Protein AF-A0A6A3XHK1-F1 (afdb_monomer)

pLDDT: mean 76.23, std 14.25, range [33.28, 93.5]

Secondary structure (DSSP, 8-state):
--HHHH--EE-HHHHHHHHHHHHHTHHHHHHH-HHHHHHHHHHHHHHHHHHB----HHHHTT----PBPP-PPPPPPHHHHHHHTHHHHHHHHHHHHHHHHHHHHHHHS---------------HHHHHHHHHHSSS-HHHHHH---SS---EE------EEEETTEEEE-HHHHHHTTEEEETTTEEEEGGGHHHHHHHHHHSS--S--EEEEEETTEEEEEEEEP-TTS--HHHHH-B------

Sequence (246 aa):
MTSSVIQERIPPSFAIFLFEIIHKHRLVFIRICPAVLREIVNYSNKVFRLEEAVVTPTLASMSPLGFGTAFQIPKKDGTFLAASFFPKISMLGIVAWYALMRKVYRHYYPESARQISVISTERSATERATATLKGNLTNFEISTGAELQTRFGIISDYKNYVYFKGMKFASADGVYCSGYVIVNGKHLMRAKDLPAVVMIKLLKTRFANVHVYEVAGNAVKDTAQLVLPEMFTWDELWRLNVTVLL

Structure (mmCIF, N/CA/C/O backbone):
data_AF-A0A6A3XHK1-F1
#
_entry.id   AF-A0A6A3XHK1-F1
#
loop_
_atom_site.group_PDB
_atom_site.id
_atom_site.type_symbol
_atom_site.label_atom_id
_atom_site.label_alt_id
_atom_site.label_comp_id
_atom_site.label_asym_id
_atom_site.label_entity_id
_atom_site.label_seq_id
_atom_site.pdbx_PDB_ins_code
_atom_site.Cartn_x
_atom_site.Cartn_y
_atom_site.Cartn_z
_atom_site.occupancy
_atom_site.B_iso_or_equiv
_atom_site.auth_seq_id
_atom_site.auth_comp_id
_atom_site.auth_asym_id
_atom_site.auth_atom_id
_atom_site.pdbx_PDB_model_num
ATOM 1 N N . MET A 1 1 ? 7.897 22.411 4.023 1.00 37.94 1 MET A N 1
ATOM 2 C CA . MET A 1 1 ? 8.886 21.738 4.900 1.00 37.94 1 MET A CA 1
ATOM 3 C C . MET A 1 1 ? 8.371 20.436 5.530 1.00 37.94 1 MET A C 1
ATOM 5 O O . MET A 1 1 ? 9.172 19.546 5.753 1.00 37.94 1 MET A O 1
ATOM 9 N N . THR A 1 2 ? 7.062 20.263 5.758 1.00 37.16 2 THR A N 1
ATOM 10 C CA . THR A 1 2 ? 6.463 19.010 6.276 1.00 37.16 2 THR A CA 1
ATOM 11 C C . THR A 1 2 ? 6.406 17.865 5.253 1.00 37.16 2 THR A C 1
ATOM 13 O O . THR A 1 2 ? 6.523 16.704 5.630 1.00 37.16 2 THR A O 1
ATOM 16 N N . SER A 1 3 ? 6.296 18.176 3.955 1.00 51.53 3 SER A N 1
ATOM 17 C CA . SER A 1 3 ? 6.198 17.170 2.881 1.00 51.53 3 SER A CA 1
ATOM 18 C C . SER A 1 3 ? 7.420 16.242 2.808 1.00 51.53 3 SER A C 1
ATOM 20 O O . SER A 1 3 ? 7.257 15.029 2.762 1.00 51.53 3 SER A O 1
ATOM 22 N N . SER A 1 4 ? 8.647 16.764 2.928 1.00 57.31 4 SER A N 1
ATOM 23 C CA . SER A 1 4 ? 9.863 15.935 2.858 1.00 57.31 4 SER A CA 1
ATOM 24 C C . SER A 1 4 ? 10.037 14.991 4.053 1.00 57.31 4 SER A C 1
ATOM 26 O O . SER A 1 4 ? 10.844 14.065 3.997 1.00 57.31 4 SER A O 1
ATOM 28 N N . VAL A 1 5 ? 9.307 15.204 5.155 1.00 57.38 5 VAL A N 1
ATOM 29 C CA . VAL A 1 5 ? 9.362 14.347 6.351 1.00 57.38 5 VAL A CA 1
ATOM 30 C C . VAL A 1 5 ? 8.624 13.027 6.140 1.00 57.38 5 VAL A C 1
ATOM 32 O O . VAL A 1 5 ? 9.068 12.010 6.658 1.00 57.38 5 VAL A O 1
ATOM 35 N N . ILE A 1 6 ? 7.565 13.032 5.329 1.00 60.22 6 ILE A N 1
ATOM 36 C CA . ILE A 1 6 ? 6.663 11.886 5.110 1.00 60.22 6 ILE A CA 1
ATOM 37 C C . ILE A 1 6 ? 7.052 11.087 3.848 1.00 60.22 6 ILE A C 1
ATOM 39 O O . ILE A 1 6 ? 6.518 10.016 3.571 1.00 60.22 6 ILE A O 1
ATOM 43 N N . GLN A 1 7 ? 8.016 11.596 3.084 1.00 71.25 7 GLN A N 1
ATOM 44 C CA . GLN A 1 7 ? 8.513 11.002 1.851 1.00 71.25 7 GLN A CA 1
ATOM 45 C C . GLN A 1 7 ? 9.416 9.792 2.124 1.00 71.25 7 GLN A C 1
ATOM 47 O O . GLN A 1 7 ? 10.634 9.877 2.017 1.00 71.25 7 GLN A O 1
ATOM 52 N N . GLU A 1 8 ? 8.806 8.656 2.462 1.00 76.06 8 GLU A N 1
ATOM 53 C CA . GLU A 1 8 ? 9.504 7.389 2.685 1.00 76.06 8 GLU A CA 1
ATOM 54 C C . GLU A 1 8 ? 8.814 6.242 1.934 1.00 76.06 8 GLU A C 1
ATOM 56 O O . GLU A 1 8 ? 7.599 6.260 1.711 1.00 76.06 8 GLU A O 1
ATOM 61 N N . ARG A 1 9 ? 9.596 5.236 1.527 1.00 81.12 9 ARG A N 1
ATOM 62 C CA . ARG A 1 9 ? 9.081 3.990 0.945 1.00 81.12 9 ARG A CA 1
ATOM 63 C C . ARG A 1 9 ? 8.893 2.956 2.045 1.00 81.12 9 ARG A C 1
ATOM 65 O O . ARG A 1 9 ? 9.825 2.656 2.791 1.00 81.12 9 ARG A O 1
ATOM 72 N N . ILE A 1 10 ? 7.681 2.423 2.138 1.00 84.25 10 ILE A N 1
ATOM 73 C CA . ILE A 1 10 ? 7.287 1.420 3.122 1.00 84.25 10 ILE A CA 1
ATOM 74 C C . ILE A 1 10 ? 6.989 0.120 2.376 1.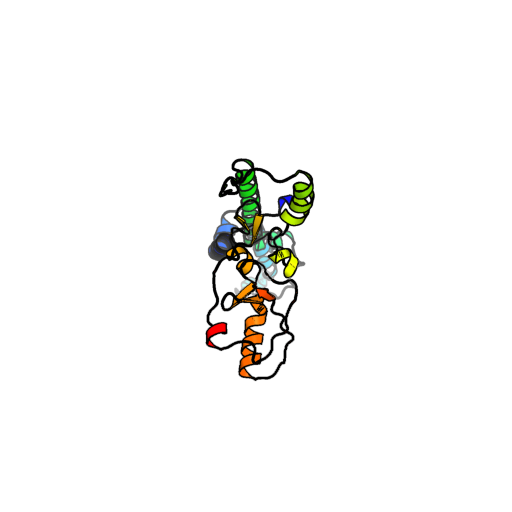00 84.25 10 ILE A C 1
ATOM 76 O O . ILE A 1 10 ? 6.125 0.116 1.498 1.00 84.25 10 ILE A O 1
ATOM 80 N N . PRO A 1 11 ? 7.652 -0.995 2.722 1.00 84.12 11 PRO A N 1
ATOM 81 C CA . PRO A 1 11 ? 7.439 -2.253 2.031 1.00 84.12 11 PRO A CA 1
ATOM 82 C C . PRO A 1 11 ? 5.973 -2.705 2.176 1.00 84.12 11 PRO A C 1
ATOM 84 O O . PRO A 1 11 ? 5.463 -2.758 3.301 1.00 84.12 11 PRO A O 1
ATOM 87 N N . PRO A 1 12 ? 5.289 -3.071 1.073 1.00 85.75 12 PRO A N 1
ATOM 88 C CA . PRO A 1 12 ? 3.897 -3.513 1.108 1.00 85.75 12 PRO A CA 1
ATOM 89 C C . PRO A 1 12 ? 3.662 -4.701 2.034 1.00 85.75 12 PRO A C 1
ATOM 91 O O . P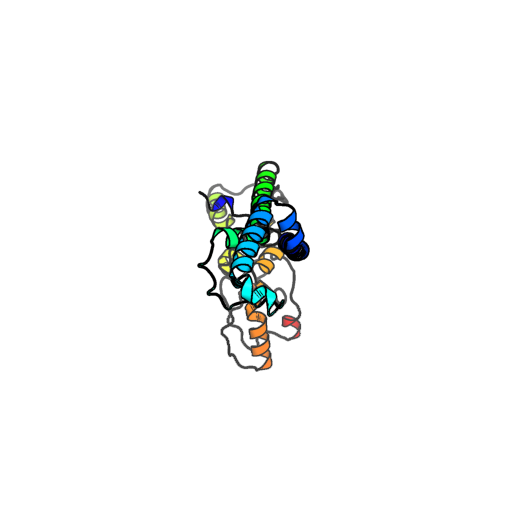RO A 1 12 ? 2.648 -4.748 2.723 1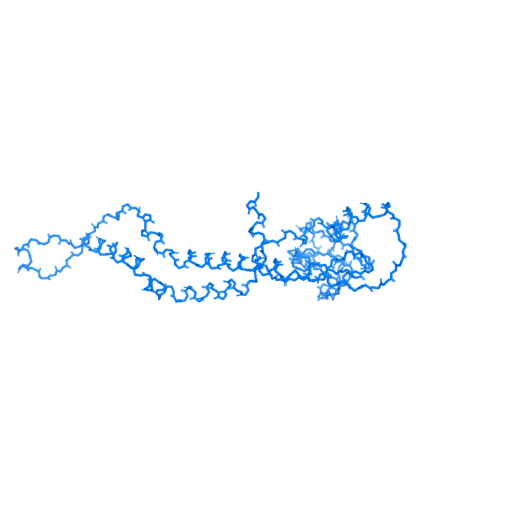.00 85.75 12 PRO A O 1
ATOM 94 N N . SER A 1 13 ? 4.626 -5.620 2.114 1.00 87.81 13 SER A N 1
ATOM 95 C CA . SER A 1 13 ? 4.575 -6.772 3.016 1.00 87.81 13 SER A CA 1
ATOM 96 C C . SER A 1 13 ? 4.412 -6.361 4.479 1.00 87.81 13 SER A C 1
ATOM 98 O O . SER A 1 13 ? 3.573 -6.924 5.174 1.00 87.81 13 SER A O 1
ATOM 100 N N . PHE A 1 14 ? 5.146 -5.342 4.935 1.00 88.69 14 PHE A N 1
ATOM 101 C CA . PHE A 1 14 ? 5.024 -4.823 6.298 1.00 88.69 14 PHE A CA 1
ATOM 102 C C . PHE A 1 14 ? 3.630 -4.246 6.554 1.00 88.69 14 PHE A C 1
ATOM 104 O O . PHE A 1 14 ? 3.012 -4.554 7.570 1.00 88.69 14 PHE A O 1
ATOM 111 N N . ALA A 1 15 ? 3.113 -3.444 5.619 1.00 88.19 15 ALA A N 1
ATOM 112 C CA . ALA A 1 15 ? 1.792 -2.836 5.755 1.00 88.19 15 ALA A CA 1
ATOM 113 C C . ALA A 1 15 ? 0.667 -3.888 5.782 1.00 88.19 15 ALA A C 1
ATOM 115 O O . ALA A 1 15 ? -0.232 -3.795 6.618 1.00 88.19 15 ALA A O 1
ATOM 116 N N . ILE A 1 16 ? 0.737 -4.897 4.907 1.00 90.75 16 ILE A N 1
ATOM 117 C CA . ILE A 1 16 ? -0.241 -5.994 4.830 1.00 90.75 16 ILE A CA 1
ATOM 118 C C . ILE A 1 16 ? -0.184 -6.855 6.095 1.00 90.75 16 ILE A C 1
ATOM 120 O O . ILE A 1 16 ? -1.217 -7.109 6.709 1.00 90.75 16 ILE A O 1
ATOM 124 N N . PHE A 1 17 ? 1.016 -7.245 6.526 1.00 92.06 17 PHE A N 1
ATOM 125 C CA . PHE A 1 17 ? 1.208 -8.041 7.737 1.00 92.06 17 PHE A CA 1
ATOM 126 C C . PHE A 1 17 ? 0.671 -7.325 8.982 1.00 92.06 17 PHE A C 1
ATOM 128 O O . PHE A 1 17 ? -0.061 -7.905 9.786 1.00 92.06 17 PHE A O 1
ATOM 135 N N . LEU A 1 18 ? 0.981 -6.033 9.118 1.00 91.62 18 LEU A N 1
ATOM 136 C CA . LEU A 1 18 ? 0.492 -5.211 10.219 1.00 91.62 18 LEU A CA 1
ATOM 137 C C . LEU A 1 18 ? -1.038 -5.080 10.192 1.00 91.62 18 LEU A C 1
ATOM 139 O O . LEU A 1 18 ? -1.682 -5.194 11.237 1.00 91.62 18 LEU A O 1
ATOM 143 N N . PHE A 1 19 ? -1.617 -4.865 9.006 1.00 91.12 19 PHE A N 1
ATOM 144 C CA . PHE A 1 19 ? -3.066 -4.825 8.823 1.00 91.12 19 PHE A CA 1
ATOM 145 C C . PHE A 1 19 ? -3.717 -6.130 9.280 1.00 91.12 19 PHE A C 1
ATOM 147 O O . PHE A 1 19 ? -4.672 -6.095 10.053 1.00 91.12 19 PHE A O 1
ATOM 154 N N . GLU A 1 20 ? -3.194 -7.273 8.838 1.00 93.44 20 GLU A N 1
ATOM 155 C CA . GLU A 1 20 ? -3.767 -8.582 9.134 1.00 93.44 20 GLU A CA 1
ATOM 156 C C . GLU A 1 20 ? -3.754 -8.877 10.638 1.00 93.44 20 GLU A C 1
ATOM 158 O O . GLU A 1 20 ? -4.787 -9.244 11.202 1.00 93.44 20 GLU A O 1
ATOM 163 N N . ILE A 1 21 ? -2.630 -8.623 11.319 1.00 92.31 21 ILE A N 1
ATOM 164 C CA . ILE A 1 21 ? -2.512 -8.820 12.772 1.00 92.31 21 ILE A CA 1
ATOM 165 C C . ILE A 1 21 ? -3.492 -7.928 13.530 1.00 92.31 21 ILE A C 1
ATOM 167 O O . ILE A 1 21 ? -4.256 -8.414 14.369 1.00 92.31 21 ILE A O 1
ATOM 171 N N . ILE A 1 22 ? -3.489 -6.624 13.247 1.00 91.25 22 ILE A N 1
ATOM 172 C CA . ILE A 1 22 ? -4.327 -5.667 13.975 1.00 91.25 22 ILE A CA 1
ATOM 173 C C . ILE A 1 22 ? -5.806 -5.934 13.698 1.00 91.25 22 ILE A C 1
ATOM 175 O O . ILE A 1 22 ? -6.626 -5.872 14.614 1.00 91.25 22 ILE A O 1
ATOM 179 N N . HIS A 1 23 ? -6.165 -6.271 12.460 1.00 90.69 23 HIS A N 1
ATOM 180 C CA . HIS A 1 23 ? -7.543 -6.572 12.093 1.00 90.69 23 HIS A CA 1
ATOM 181 C C . HIS A 1 23 ? -8.048 -7.859 12.761 1.00 90.69 23 HIS A C 1
ATOM 183 O O . HIS A 1 23 ? -9.140 -7.870 13.350 1.00 90.69 23 HIS A O 1
ATOM 189 N N . LYS A 1 24 ? -7.238 -8.925 12.720 1.00 93.50 24 LYS A N 1
ATOM 190 C CA . LYS A 1 24 ? -7.545 -10.223 13.335 1.00 93.50 24 LYS A CA 1
ATOM 191 C C . LYS A 1 24 ? -7.672 -10.110 14.854 1.00 93.50 24 LYS A C 1
ATOM 193 O O . LYS A 1 24 ? -8.622 -10.636 15.428 1.00 93.50 24 LYS A O 1
ATOM 198 N N . HIS A 1 25 ? -6.783 -9.354 15.497 1.00 91.12 25 HIS A N 1
ATOM 199 C CA . HIS A 1 25 ? -6.730 -9.206 16.955 1.00 91.12 25 HIS A CA 1
ATOM 200 C C . HIS A 1 25 ? -7.355 -7.902 17.482 1.00 91.12 25 HIS A C 1
ATOM 202 O O . HIS A 1 25 ? -7.119 -7.524 18.629 1.00 91.12 25 HIS A O 1
ATOM 208 N N . ARG A 1 26 ? -8.201 -7.221 16.696 1.00 90.12 26 ARG A N 1
ATOM 209 C CA . ARG A 1 26 ? -8.751 -5.888 17.029 1.00 90.12 26 ARG A CA 1
ATOM 210 C C . ARG A 1 26 ? -9.419 -5.794 18.407 1.00 90.12 26 ARG A C 1
ATOM 212 O O . ARG A 1 26 ? -9.276 -4.786 19.088 1.00 90.12 26 ARG A O 1
ATOM 219 N N . LEU A 1 27 ? -10.121 -6.845 18.839 1.00 87.94 27 LEU A N 1
ATOM 220 C CA . LEU A 1 27 ? -10.784 -6.878 20.149 1.00 87.94 27 LEU A CA 1
ATOM 221 C C . LEU A 1 27 ? -9.776 -6.962 21.298 1.00 87.94 27 LEU A C 1
ATOM 223 O O . LEU A 1 27 ? -9.976 -6.341 22.338 1.00 87.94 27 LEU A O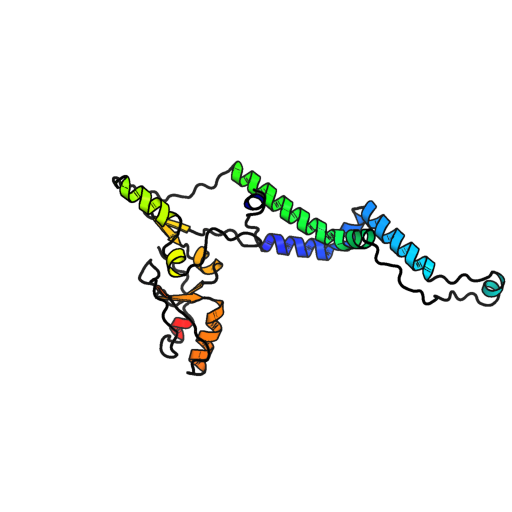 1
ATOM 227 N N . VAL A 1 28 ? -8.681 -7.698 21.102 1.00 89.25 28 VAL A N 1
ATOM 228 C CA . VAL A 1 28 ? -7.587 -7.781 22.075 1.00 89.25 28 VAL A CA 1
ATOM 229 C C . VAL A 1 28 ? -6.915 -6.416 22.201 1.00 89.25 28 VAL A C 1
ATOM 231 O O . VAL A 1 28 ? -6.728 -5.938 23.313 1.00 89.25 28 VAL A O 1
ATOM 234 N N . PHE A 1 29 ? -6.663 -5.733 21.079 1.00 85.81 29 PHE A N 1
ATOM 235 C CA . PHE A 1 29 ? -6.130 -4.365 21.075 1.00 85.81 29 PHE A CA 1
ATOM 236 C C . PHE A 1 29 ? -7.010 -3.372 21.842 1.00 85.81 29 PHE A C 1
ATOM 238 O O . PHE A 1 29 ? -6.489 -2.557 22.600 1.00 85.81 29 PHE A O 1
ATOM 245 N N . ILE A 1 30 ? -8.334 -3.458 21.687 1.00 87.69 30 ILE A N 1
ATOM 246 C CA . ILE A 1 30 ? -9.274 -2.626 22.451 1.00 87.69 30 ILE A CA 1
ATOM 247 C C . ILE A 1 30 ? -9.191 -2.944 23.950 1.00 87.69 30 ILE A C 1
ATOM 249 O O . ILE A 1 30 ? -9.171 -2.027 24.764 1.00 87.69 30 ILE A O 1
ATOM 253 N N . ARG A 1 31 ? -9.096 -4.227 24.326 1.00 87.44 31 ARG A N 1
ATOM 254 C CA . ARG A 1 31 ? -8.995 -4.649 25.735 1.00 87.44 31 ARG A CA 1
ATOM 255 C C . ARG A 1 31 ? -7.691 -4.223 26.410 1.00 87.44 31 ARG A C 1
ATOM 257 O O . ARG A 1 31 ? -7.707 -3.967 27.608 1.00 87.44 31 ARG A O 1
ATOM 264 N N . ILE A 1 32 ? -6.588 -4.134 25.664 1.00 88.69 32 ILE A N 1
ATOM 265 C CA . ILE A 1 32 ? -5.287 -3.693 26.193 1.00 88.69 32 ILE A CA 1
ATOM 266 C C . ILE A 1 32 ? -5.338 -2.230 26.655 1.00 88.69 32 ILE A C 1
ATOM 268 O O . ILE A 1 32 ? -4.640 -1.865 27.597 1.00 88.69 32 ILE A O 1
ATOM 272 N N . CYS A 1 33 ? -6.163 -1.386 26.025 1.00 88.69 33 CYS A N 1
ATOM 273 C CA . CYS A 1 33 ? -6.304 0.012 26.414 1.00 88.69 33 CYS A CA 1
ATOM 274 C C . CYS A 1 33 ? -7.543 0.208 27.311 1.00 88.69 33 CYS A C 1
ATOM 276 O O . CYS A 1 33 ? -8.658 0.336 26.797 1.00 88.69 33 CYS A O 1
ATOM 278 N N . PRO A 1 34 ? -7.385 0.293 28.648 1.00 89.19 34 PRO A N 1
ATOM 279 C CA . PRO A 1 34 ? -8.522 0.383 29.564 1.00 89.19 34 PRO A CA 1
ATOM 280 C C . PRO A 1 34 ? -9.353 1.656 29.362 1.00 89.19 34 PRO A C 1
ATOM 282 O O . PRO A 1 34 ? -10.556 1.636 29.602 1.00 89.19 34 PRO A O 1
ATOM 285 N N . ALA A 1 35 ? -8.740 2.747 28.891 1.00 88.94 35 ALA A N 1
ATOM 286 C CA . ALA A 1 35 ? -9.451 3.983 28.569 1.00 88.94 35 ALA A CA 1
ATOM 287 C C . ALA A 1 35 ? -10.415 3.793 27.385 1.00 88.94 35 ALA A C 1
ATOM 289 O O . ALA A 1 35 ? -11.596 4.105 27.497 1.00 88.94 35 ALA A O 1
ATOM 290 N N . VAL A 1 36 ? -9.940 3.203 26.282 1.00 90.38 36 VAL A N 1
ATOM 291 C CA . VAL A 1 36 ? -10.758 2.926 25.086 1.00 90.38 36 VAL A CA 1
ATOM 292 C C . VAL A 1 36 ? -11.863 1.920 25.405 1.00 90.38 36 VAL A C 1
ATOM 294 O O . VAL A 1 36 ? -13.013 2.118 25.015 1.00 90.38 36 VAL A O 1
ATOM 297 N N . LEU A 1 37 ? -11.535 0.863 26.155 1.00 91.25 37 LEU A N 1
ATOM 298 C CA . LEU A 1 37 ? -12.517 -0.125 26.592 1.00 91.25 37 LEU A CA 1
ATOM 299 C C . LEU A 1 37 ? -13.620 0.520 27.441 1.00 91.25 37 LEU A C 1
ATOM 301 O O . LEU A 1 37 ? -14.795 0.244 27.217 1.00 91.25 37 LEU A O 1
ATOM 305 N N . ARG A 1 38 ? -13.251 1.392 28.387 1.00 91.56 38 ARG A N 1
ATOM 306 C CA . ARG A 1 38 ? -14.204 2.091 29.256 1.00 91.56 38 ARG A CA 1
ATOM 307 C C . ARG A 1 38 ? -15.159 2.966 28.454 1.00 91.56 38 ARG A C 1
ATOM 309 O O . ARG A 1 38 ? -16.352 2.912 28.716 1.00 91.56 38 ARG A O 1
ATOM 316 N N . GLU A 1 39 ? -14.670 3.707 27.464 1.00 91.25 39 GLU A N 1
ATOM 317 C CA . GLU A 1 39 ? -15.533 4.524 26.599 1.00 91.25 39 GLU A CA 1
ATOM 318 C C . GLU A 1 39 ? -16.531 3.671 25.805 1.00 91.25 39 GLU A C 1
ATOM 320 O O . GLU A 1 39 ? -17.726 3.968 25.772 1.00 91.25 39 GLU A O 1
ATOM 325 N N . ILE A 1 40 ? -16.071 2.558 25.225 1.00 89.81 40 ILE A N 1
ATOM 326 C CA . ILE A 1 40 ? -16.939 1.637 24.474 1.00 89.81 40 ILE A CA 1
ATOM 327 C C . ILE A 1 40 ? -17.995 1.008 25.391 1.00 89.81 40 ILE A C 1
ATOM 329 O O . ILE A 1 40 ? -19.170 0.944 25.024 1.00 89.81 40 ILE A O 1
ATOM 333 N N . VAL A 1 41 ? -17.599 0.563 26.586 1.00 91.38 41 VAL A N 1
ATOM 334 C CA . VAL A 1 41 ? -18.506 -0.051 27.567 1.00 91.38 41 VAL A CA 1
ATOM 335 C C . VAL A 1 41 ? -19.491 0.973 28.123 1.00 91.38 41 VAL A C 1
ATOM 337 O O . VAL A 1 41 ? -20.677 0.677 28.209 1.00 91.38 41 VAL A O 1
ATOM 340 N N . ASN A 1 42 ? -19.047 2.188 28.448 1.00 91.81 42 ASN A N 1
ATOM 341 C CA . ASN A 1 42 ? -19.916 3.256 28.941 1.00 91.81 42 ASN A CA 1
ATOM 342 C C . ASN A 1 42 ? -20.972 3.639 27.904 1.00 91.81 42 ASN A C 1
ATOM 344 O O . ASN A 1 42 ? -22.149 3.749 28.247 1.00 91.81 42 ASN A O 1
ATOM 348 N N . TYR A 1 43 ? -20.568 3.796 26.640 1.00 89.19 43 TYR A N 1
ATOM 349 C CA . TYR A 1 43 ? -21.504 4.055 25.551 1.00 89.19 43 TYR A CA 1
ATOM 350 C C . TYR A 1 43 ? -22.494 2.896 25.387 1.00 89.19 43 TYR A C 1
ATOM 352 O O . TYR A 1 43 ? -23.701 3.124 25.345 1.00 89.19 43 TYR A O 1
ATOM 360 N N . SER A 1 44 ? -22.002 1.653 25.383 1.00 88.31 44 SER A N 1
ATOM 361 C CA . SER A 1 44 ? -22.847 0.457 25.256 1.00 88.31 44 SER A CA 1
ATOM 362 C C . SER A 1 44 ? -23.848 0.339 26.407 1.00 88.31 44 SER A C 1
ATOM 364 O O . SER A 1 44 ? -25.028 0.133 26.162 1.00 88.31 44 SER A O 1
ATOM 366 N N . ASN A 1 45 ? -23.416 0.562 27.652 1.00 89.50 45 ASN A N 1
ATOM 367 C CA . ASN A 1 45 ? -24.285 0.564 28.830 1.00 89.50 45 ASN A CA 1
ATOM 368 C C . ASN A 1 45 ? -25.323 1.687 28.774 1.00 89.50 45 ASN A C 1
ATOM 370 O O . ASN A 1 45 ? -26.462 1.495 29.189 1.00 89.50 45 ASN A O 1
ATOM 374 N N . LYS A 1 46 ? -24.945 2.866 28.268 1.00 87.75 46 LYS A N 1
ATOM 375 C CA . LYS A 1 46 ? -25.873 3.986 28.096 1.00 87.75 46 LYS A CA 1
ATOM 376 C C . LYS A 1 46 ? -26.945 3.661 27.060 1.00 87.75 46 LYS A C 1
ATOM 378 O O . LYS A 1 46 ? -28.102 3.967 27.304 1.00 87.75 46 LYS A O 1
ATOM 383 N N . VAL A 1 47 ? -26.571 3.041 25.940 1.00 85.81 47 VAL A N 1
ATOM 384 C CA . VAL A 1 47 ? -27.521 2.599 24.907 1.00 85.81 47 VAL A CA 1
ATOM 385 C C . VAL A 1 47 ? -28.409 1.471 25.432 1.00 85.81 47 VAL A C 1
ATOM 387 O O . VAL A 1 47 ? -29.619 1.546 25.281 1.00 85.81 47 VAL A O 1
ATOM 390 N N . PHE A 1 48 ? -27.835 0.485 26.122 1.00 84.19 48 PHE A N 1
ATOM 391 C CA . PHE A 1 48 ? -28.583 -0.626 26.715 1.00 84.19 48 PHE A CA 1
ATOM 392 C C . PHE A 1 48 ? -29.632 -0.145 27.731 1.00 84.19 48 PHE A C 1
ATOM 394 O O . PHE A 1 48 ? -30.775 -0.579 27.704 1.00 84.19 48 PHE A O 1
ATOM 401 N N . ARG A 1 49 ? -29.290 0.837 28.574 1.00 82.50 49 ARG A N 1
ATOM 402 C CA . ARG A 1 49 ? -30.242 1.447 29.522 1.00 82.50 49 ARG A CA 1
ATOM 403 C C . ARG A 1 49 ? -31.369 2.246 28.862 1.00 82.50 49 ARG A C 1
ATOM 405 O O . ARG A 1 49 ? -32.347 2.537 29.535 1.00 82.50 49 ARG A O 1
ATOM 412 N N . LEU A 1 50 ? -31.225 2.655 27.600 1.00 81.69 50 LEU A N 1
ATOM 413 C CA . LEU A 1 50 ? -32.310 3.312 26.858 1.00 81.69 50 LEU A CA 1
ATOM 414 C C . LEU A 1 50 ? -33.320 2.300 26.307 1.00 81.69 50 LEU A C 1
ATOM 416 O O . LEU A 1 50 ? -34.454 2.677 26.034 1.00 81.69 50 LEU A O 1
ATOM 420 N N . GLU A 1 51 ? -32.908 1.043 26.130 1.00 76.50 51 GLU A N 1
ATOM 421 C CA . GLU A 1 51 ? -33.780 -0.052 25.700 1.00 76.50 51 GLU A CA 1
ATOM 422 C C . GLU A 1 51 ? -34.698 -0.523 26.835 1.00 76.50 51 GLU A C 1
ATOM 424 O O . GLU A 1 51 ? -35.853 -0.884 26.595 1.00 76.50 51 GLU A O 1
ATOM 429 N N . GLU A 1 52 ? -34.188 -0.487 28.068 1.00 73.62 52 GLU A N 1
ATOM 430 C CA . GLU A 1 52 ? -34.898 -0.914 29.269 1.00 73.62 52 GLU A CA 1
ATOM 431 C C . GLU A 1 52 ? -36.104 -0.000 29.538 1.00 73.62 52 GLU A C 1
ATOM 433 O O . GLU A 1 52 ? -35.976 1.166 29.917 1.00 73.62 52 GLU A O 1
ATOM 438 N N . ALA A 1 53 ? -37.306 -0.534 29.310 1.00 65.75 53 ALA A N 1
ATOM 439 C CA . ALA A 1 53 ? -38.545 0.160 29.624 1.00 65.75 53 ALA A CA 1
ATOM 440 C C . ALA A 1 53 ? -38.624 0.427 31.134 1.00 65.75 53 ALA A C 1
ATOM 442 O O . ALA A 1 53 ? -38.364 -0.466 31.941 1.00 65.75 53 ALA A O 1
ATOM 443 N N . VAL A 1 54 ? -39.045 1.628 31.540 1.00 65.81 54 VAL A N 1
ATOM 444 C CA . VAL A 1 54 ? -39.348 1.909 32.952 1.00 65.81 54 VAL A CA 1
ATOM 445 C C . VAL A 1 54 ? -40.601 1.120 33.339 1.00 65.81 54 VAL A C 1
ATOM 447 O O . VAL A 1 54 ? -41.726 1.568 33.119 1.00 65.81 54 VAL A O 1
ATOM 450 N N . VAL A 1 55 ? -40.412 -0.082 33.883 1.00 66.06 55 VAL A N 1
ATOM 451 C CA . VAL A 1 55 ? -41.506 -0.923 34.379 1.00 66.06 55 VAL A CA 1
ATOM 452 C C . VAL A 1 55 ? -41.911 -0.418 35.761 1.00 66.06 55 VAL A C 1
ATOM 454 O O . VAL A 1 55 ? -41.104 -0.381 36.689 1.00 66.06 55 VAL A O 1
ATOM 457 N N . THR A 1 56 ? -43.169 -0.010 35.919 1.00 71.25 56 THR A N 1
ATOM 458 C CA . THR A 1 56 ? -43.711 0.339 37.235 1.00 71.25 56 THR A CA 1
ATOM 459 C C . THR A 1 56 ? -43.778 -0.904 38.135 1.00 71.25 56 THR A C 1
ATOM 461 O O . THR A 1 56 ? -44.025 -2.006 37.638 1.00 71.25 56 THR A O 1
ATOM 464 N N . PRO A 1 57 ? -43.615 -0.769 39.467 1.00 76.50 57 PRO A N 1
ATOM 465 C CA . PRO A 1 57 ? -43.573 -1.918 40.383 1.00 76.50 57 PRO A CA 1
ATOM 466 C C . PRO A 1 57 ? -44.816 -2.817 40.303 1.00 76.50 57 PRO A C 1
ATOM 468 O O . PRO A 1 57 ? -44.740 -4.020 40.527 1.00 76.50 57 PRO A O 1
ATOM 471 N N . THR A 1 58 ? -45.962 -2.228 39.956 1.00 74.88 58 THR A N 1
ATOM 472 C CA . THR A 1 58 ? -47.245 -2.913 39.770 1.00 74.88 58 THR A CA 1
ATOM 473 C C . THR A 1 58 ? -47.317 -3.730 38.482 1.00 74.88 58 THR A C 1
ATOM 475 O O . THR A 1 58 ? -48.003 -4.743 38.451 1.00 74.88 58 THR A O 1
ATOM 478 N N . LEU A 1 59 ? -46.623 -3.318 37.419 1.00 71.56 59 LEU A N 1
ATOM 479 C CA . LEU A 1 59 ? -46.584 -4.056 36.156 1.00 71.56 59 LEU A CA 1
ATOM 480 C C . LEU A 1 59 ? -45.567 -5.206 36.221 1.00 71.56 59 LEU A C 1
ATOM 482 O O . LEU A 1 59 ? -45.824 -6.285 35.690 1.00 71.56 59 LEU A O 1
ATOM 486 N N . ALA A 1 60 ? -44.466 -5.009 36.955 1.00 74.50 60 ALA A N 1
ATOM 487 C CA . ALA A 1 60 ? -43.458 -6.039 37.213 1.00 74.50 60 ALA A CA 1
ATOM 488 C C . ALA A 1 60 ? -44.012 -7.241 38.002 1.00 74.50 60 ALA A C 1
ATOM 490 O O . ALA A 1 60 ? -43.559 -8.366 37.802 1.00 74.50 60 ALA A O 1
ATOM 491 N N . SER A 1 61 ? -45.010 -7.028 38.872 1.00 78.19 61 SER A N 1
ATOM 492 C CA . SER A 1 61 ? -45.680 -8.114 39.601 1.00 78.19 61 SER A CA 1
ATOM 493 C C . SER A 1 61 ? -46.714 -8.874 38.760 1.00 78.19 61 SER A C 1
ATOM 495 O O . SER A 1 61 ? -47.047 -10.007 39.098 1.00 78.19 61 SER A O 1
ATOM 497 N N . MET A 1 62 ? -47.207 -8.279 37.667 1.00 78.81 62 MET A N 1
ATOM 498 C CA . MET A 1 62 ? -48.185 -8.898 36.762 1.00 78.81 62 MET A CA 1
ATOM 499 C C . MET A 1 62 ? -47.533 -9.649 35.596 1.00 78.81 62 MET A C 1
ATOM 501 O O . MET A 1 62 ? -48.085 -10.642 35.127 1.00 78.81 62 MET A O 1
ATOM 505 N N . SER A 1 63 ? -46.369 -9.197 35.122 1.00 72.69 63 SER A N 1
ATOM 506 C CA . SER A 1 63 ? -45.620 -9.857 34.052 1.00 72.69 63 SER A CA 1
ATOM 507 C C . SER A 1 63 ? -44.112 -9.737 34.299 1.00 72.69 63 SER A C 1
ATOM 509 O O . SER A 1 63 ? -43.572 -8.638 34.177 1.00 72.69 63 SER A O 1
ATOM 511 N N . PRO A 1 64 ? -43.401 -10.849 34.566 1.00 68.81 64 PRO A N 1
ATOM 512 C CA . PRO A 1 64 ? -41.953 -10.846 34.789 1.00 68.81 64 PRO A CA 1
ATOM 513 C C . PRO A 1 64 ? -41.128 -10.714 33.493 1.00 68.81 64 PRO A C 1
ATOM 515 O O . PRO A 1 64 ? -39.903 -10.811 33.528 1.00 68.81 64 PRO A O 1
ATOM 518 N N . LEU A 1 65 ? -41.774 -10.539 32.336 1.00 70.12 65 LEU A N 1
ATOM 519 C CA . LEU A 1 65 ? -41.095 -10.386 31.051 1.00 70.12 65 LEU A CA 1
ATOM 520 C C . LEU A 1 65 ? -40.545 -8.961 30.896 1.00 70.12 65 LEU A C 1
ATOM 522 O O . LEU A 1 65 ? -41.296 -7.988 30.939 1.00 70.12 65 LEU A O 1
ATOM 526 N N . GLY A 1 66 ? -39.230 -8.850 30.692 1.00 66.88 66 GLY A N 1
ATOM 527 C CA . GLY A 1 66 ? -38.571 -7.597 30.329 1.00 66.88 66 GLY A CA 1
ATOM 528 C C . GLY A 1 66 ? -38.811 -7.281 28.856 1.00 66.88 66 GLY A C 1
ATOM 529 O O . GLY A 1 66 ? -38.376 -8.031 27.983 1.00 66.88 66 GLY A O 1
ATOM 530 N N . PHE A 1 67 ? -39.515 -6.187 28.575 1.00 69.06 67 PHE A N 1
ATOM 531 C CA . PHE A 1 67 ? -39.774 -5.736 27.210 1.00 69.06 67 PHE A CA 1
ATOM 532 C C . PHE A 1 67 ? -38.797 -4.618 26.835 1.00 69.06 67 PHE A C 1
ATOM 534 O O . PHE A 1 67 ? -38.742 -3.588 27.507 1.00 69.06 67 PHE A O 1
ATOM 541 N N . GLY A 1 68 ? -38.038 -4.820 25.756 1.00 72.50 68 GLY A N 1
ATOM 542 C CA . GLY A 1 68 ? -37.242 -3.761 25.139 1.00 72.50 68 GLY A CA 1
ATOM 543 C C . GLY A 1 68 ? -38.151 -2.790 24.390 1.00 72.50 68 GLY A C 1
ATOM 544 O O . GLY A 1 68 ? -39.063 -3.210 23.673 1.00 72.50 68 GLY A O 1
ATOM 545 N N . THR A 1 69 ? -37.931 -1.489 24.561 1.00 75.81 69 THR A N 1
ATOM 546 C CA . THR A 1 69 ? -38.680 -0.460 23.822 1.00 75.81 69 THR A CA 1
ATOM 547 C C . THR A 1 69 ? -37.882 0.052 22.632 1.00 75.81 69 THR A C 1
ATOM 549 O O . THR A 1 69 ? -36.655 0.116 22.658 1.00 75.81 69 THR A O 1
ATOM 552 N N . ALA A 1 70 ? -38.581 0.428 21.560 1.00 80.81 70 ALA A N 1
ATOM 553 C CA . ALA A 1 70 ? -37.947 1.115 20.446 1.00 80.81 70 ALA A CA 1
ATOM 554 C C . ALA A 1 70 ? -37.541 2.527 20.894 1.00 80.81 70 ALA A C 1
ATOM 556 O O . ALA A 1 70 ? -38.388 3.325 21.293 1.00 80.81 70 ALA A O 1
ATOM 557 N N . PHE A 1 71 ? -36.252 2.840 20.797 1.00 81.06 71 PHE A N 1
ATOM 558 C CA . PHE A 1 71 ? -35.707 4.154 21.123 1.00 81.06 71 PHE A CA 1
ATOM 559 C C . PHE A 1 71 ? -35.058 4.792 19.895 1.00 81.06 71 PHE A C 1
ATOM 561 O O . PHE A 1 71 ? -34.572 4.121 18.981 1.00 81.06 71 PHE A O 1
ATOM 568 N N . GLN A 1 72 ? -35.026 6.122 19.871 1.00 80.69 72 GLN A N 1
ATOM 569 C CA . GLN A 1 72 ? -34.293 6.849 18.845 1.00 80.69 72 GLN A CA 1
ATOM 570 C C . GLN A 1 72 ? -32.794 6.781 19.147 1.00 80.69 72 GLN A C 1
ATOM 572 O O . GLN A 1 72 ? -32.359 7.128 20.247 1.00 80.69 72 GLN A O 1
ATOM 577 N N . ILE A 1 73 ? -31.993 6.359 18.163 1.00 80.75 73 ILE A N 1
ATOM 578 C CA . ILE A 1 73 ? -30.537 6.283 18.315 1.00 80.75 73 ILE A CA 1
ATOM 579 C C . ILE A 1 73 ? -30.008 7.685 18.670 1.00 80.75 73 ILE A C 1
ATOM 581 O O . ILE A 1 73 ? -30.269 8.640 17.928 1.00 80.75 73 ILE A O 1
ATOM 585 N N . PRO A 1 74 ? -29.275 7.836 19.790 1.00 80.81 74 PRO A N 1
ATOM 586 C CA . PRO A 1 74 ? -28.763 9.129 20.215 1.00 80.81 74 PRO A CA 1
ATOM 587 C C . PRO A 1 74 ? -27.798 9.715 19.177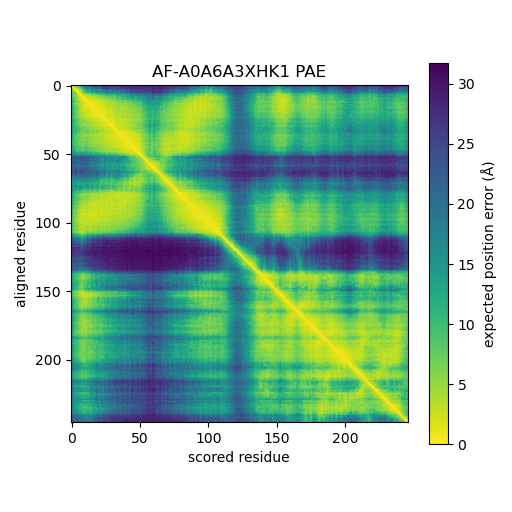 1.00 80.81 74 PRO A C 1
ATOM 589 O O . PRO A 1 74 ? -27.190 9.003 18.374 1.00 80.81 74 PRO A O 1
ATOM 592 N N . LYS A 1 75 ? -27.634 11.042 19.204 1.00 84.56 75 LYS A N 1
ATOM 593 C CA . LYS A 1 75 ? -26.740 11.761 18.287 1.00 84.56 75 LYS A CA 1
ATOM 594 C C . LYS A 1 75 ? -25.324 11.167 18.326 1.00 84.56 75 LYS A C 1
ATOM 596 O O . LYS A 1 75 ? -24.830 10.781 19.383 1.00 84.56 75 LYS A O 1
ATOM 601 N N . LYS A 1 76 ? -24.675 11.121 17.159 1.00 81.19 76 LYS A N 1
ATOM 602 C CA . LYS A 1 76 ? -23.331 10.559 16.964 1.00 81.19 76 LYS A CA 1
ATOM 603 C C . LYS A 1 76 ? -22.324 11.138 17.965 1.00 81.19 76 LYS A C 1
ATOM 605 O O . LYS A 1 76 ? -22.057 12.338 17.942 1.00 81.19 76 LYS A O 1
ATOM 610 N N . ASP A 1 77 ? -21.730 10.263 18.772 1.00 85.94 77 ASP A N 1
ATOM 611 C CA . ASP A 1 77 ? -20.650 10.602 19.696 1.00 85.94 77 ASP A CA 1
ATOM 612 C C . ASP A 1 77 ? -19.289 10.420 19.003 1.00 85.94 77 ASP A C 1
ATOM 614 O O . ASP A 1 77 ? -18.941 9.330 18.534 1.00 85.94 77 ASP A O 1
ATOM 618 N N . GLY A 1 78 ? -18.530 11.512 18.887 1.00 86.19 78 GLY A N 1
ATOM 619 C CA . GLY A 1 78 ? -17.210 11.509 18.254 1.00 86.19 78 GLY A CA 1
ATOM 620 C C . GLY A 1 78 ? -16.177 10.703 19.042 1.00 86.19 78 GLY A C 1
ATOM 621 O O . GLY A 1 78 ? -15.312 10.066 18.439 1.00 86.19 78 GLY A O 1
ATOM 622 N N . THR A 1 79 ? -16.307 10.671 20.369 1.00 87.06 79 THR A N 1
ATOM 623 C CA . THR A 1 79 ? -15.377 9.979 21.271 1.00 87.06 79 THR A CA 1
ATOM 624 C C . THR A 1 79 ? -15.521 8.470 21.124 1.00 87.06 79 THR A C 1
ATOM 626 O O . THR A 1 79 ? -14.534 7.764 20.919 1.00 87.06 79 THR A O 1
ATOM 629 N N . PHE A 1 80 ? -16.763 7.981 21.103 1.00 87.44 80 PHE A N 1
ATOM 630 C CA . PHE A 1 80 ? -17.064 6.575 20.833 1.00 87.44 80 PHE A CA 1
ATOM 631 C C . PHE A 1 80 ? -16.585 6.138 19.443 1.00 87.44 80 PHE A C 1
ATOM 633 O O . PHE A 1 80 ? -16.043 5.042 19.280 1.00 87.44 80 PHE A O 1
ATOM 640 N N . LEU A 1 81 ? -16.747 6.999 18.431 1.00 88.44 81 LEU A N 1
ATOM 641 C CA . LEU A 1 81 ? -16.280 6.707 17.079 1.00 88.44 81 LEU A CA 1
ATOM 642 C C . LEU A 1 81 ? -14.752 6.562 17.044 1.00 88.44 81 LEU A C 1
ATOM 644 O O . LEU A 1 81 ? -14.239 5.585 16.497 1.00 88.44 81 LEU A O 1
ATOM 648 N N . ALA A 1 82 ? -14.031 7.501 17.659 1.00 87.81 82 ALA A N 1
ATOM 649 C CA . ALA A 1 82 ? -12.577 7.444 17.763 1.00 87.81 82 ALA A CA 1
ATOM 650 C C . ALA A 1 82 ? -12.113 6.189 18.523 1.00 87.81 82 ALA A C 1
ATOM 652 O O . ALA A 1 82 ? -11.216 5.490 18.054 1.00 87.81 82 ALA A O 1
ATOM 653 N N . ALA A 1 83 ? -12.776 5.853 19.635 1.00 88.69 83 ALA A N 1
ATOM 654 C CA . ALA A 1 83 ? -12.514 4.641 20.410 1.00 88.69 83 ALA A CA 1
ATOM 655 C C . ALA A 1 83 ? -12.759 3.359 19.590 1.00 88.69 83 ALA A C 1
ATOM 657 O O . ALA A 1 83 ? -11.945 2.438 19.606 1.00 88.69 83 ALA A O 1
ATOM 658 N N . SER A 1 84 ? -13.830 3.315 18.795 1.00 86.88 84 SER A N 1
ATOM 659 C CA . SER A 1 84 ? -14.167 2.164 17.944 1.00 86.88 84 SER A CA 1
ATOM 660 C C . SER A 1 84 ? -13.162 1.949 16.807 1.00 86.88 84 SER A C 1
ATOM 662 O O . SER A 1 84 ? -12.845 0.811 16.452 1.00 86.88 84 SER A O 1
ATOM 664 N N . PHE A 1 85 ? -12.627 3.034 16.239 1.00 90.06 85 PHE A N 1
ATOM 665 C CA . PHE A 1 85 ? -11.590 2.978 15.205 1.00 90.06 85 PHE A CA 1
ATOM 666 C C . PHE A 1 85 ? -10.164 2.968 15.759 1.00 90.06 85 PHE A C 1
ATOM 668 O O . PHE A 1 85 ? -9.219 2.935 14.968 1.00 90.06 85 PHE A O 1
ATOM 675 N N . PHE A 1 86 ? -9.992 2.919 17.083 1.00 90.44 86 PHE A N 1
ATOM 676 C CA . PHE A 1 86 ? -8.687 2.943 17.739 1.00 90.44 86 PHE A CA 1
ATOM 677 C C . PHE A 1 86 ? -7.677 1.947 17.144 1.00 90.44 86 PHE A C 1
ATOM 679 O O . PHE A 1 86 ? -6.577 2.389 16.819 1.00 90.44 86 PHE A O 1
ATOM 686 N N . PRO A 1 87 ? -8.015 0.663 16.876 1.00 90.44 87 PRO A N 1
ATOM 687 C CA . PRO A 1 87 ? -7.061 -0.267 16.264 1.00 90.44 87 PRO A CA 1
ATOM 688 C C . PRO A 1 87 ? -6.568 0.182 14.880 1.00 90.44 87 PRO A C 1
ATOM 690 O O . PRO A 1 87 ? -5.418 -0.031 14.514 1.00 90.44 87 PRO A O 1
ATOM 693 N N . LYS A 1 88 ? -7.422 0.830 14.082 1.00 89.81 88 LYS A N 1
ATOM 694 C CA . LYS A 1 88 ? -7.031 1.310 12.747 1.00 89.81 88 LYS A CA 1
ATOM 695 C C . LYS A 1 88 ? -6.202 2.591 12.836 1.00 89.81 88 LYS A C 1
ATOM 697 O O . LYS A 1 88 ? -5.257 2.761 12.074 1.00 89.81 88 LYS A O 1
ATOM 702 N N . ILE A 1 89 ? -6.530 3.477 13.777 1.00 90.06 89 ILE A N 1
ATOM 703 C CA . ILE A 1 89 ? -5.749 4.694 14.036 1.00 90.06 89 ILE A CA 1
ATOM 704 C C . ILE A 1 89 ? -4.357 4.318 14.558 1.00 90.06 89 ILE A C 1
ATOM 706 O O . ILE A 1 89 ? -3.360 4.867 14.092 1.00 90.06 89 ILE A O 1
ATOM 710 N N . SER A 1 90 ? -4.267 3.339 15.463 1.00 89.75 90 SER A N 1
ATOM 711 C CA . SER A 1 90 ? -2.985 2.850 15.973 1.00 89.75 90 SER A CA 1
ATOM 712 C C . SER A 1 90 ? -2.151 2.180 14.882 1.00 89.75 90 SER A C 1
ATOM 714 O O . SER A 1 90 ? -0.949 2.419 14.826 1.00 89.75 90 SER A O 1
ATOM 716 N N . MET A 1 91 ? -2.770 1.437 13.956 1.00 91.12 91 MET A N 1
ATOM 717 C CA . MET A 1 91 ? -2.088 0.918 12.764 1.00 91.12 91 MET A CA 1
ATOM 718 C C . MET A 1 91 ? -1.418 2.042 11.963 1.00 91.12 91 MET A C 1
ATOM 720 O O . MET A 1 91 ? -0.227 1.954 11.670 1.00 91.12 91 MET A O 1
ATOM 724 N N . LEU A 1 92 ? -2.157 3.107 11.628 1.00 89.50 92 LEU A N 1
ATOM 725 C CA . LEU A 1 92 ? -1.596 4.257 10.908 1.00 89.50 92 LEU A CA 1
ATOM 726 C C . LEU A 1 92 ? -0.458 4.916 11.701 1.00 89.50 92 LEU A C 1
ATOM 728 O O . LEU A 1 92 ? 0.566 5.273 11.119 1.00 89.50 92 LEU A O 1
ATOM 732 N N . GLY A 1 93 ? -0.604 5.010 13.025 1.00 90.62 93 GLY A N 1
ATOM 733 C CA . GLY A 1 93 ? 0.445 5.491 13.924 1.00 90.62 93 GLY A CA 1
ATOM 734 C C . GLY A 1 93 ? 1.717 4.640 13.875 1.00 90.62 93 GLY A C 1
ATOM 735 O O . GLY A 1 93 ? 2.810 5.190 13.778 1.00 90.62 93 GLY A O 1
ATOM 736 N N . ILE A 1 94 ? 1.596 3.309 13.868 1.00 90.94 94 ILE A N 1
ATOM 737 C CA . ILE A 1 94 ? 2.738 2.384 13.768 1.00 90.94 94 ILE A CA 1
ATOM 738 C C . ILE A 1 94 ? 3.431 2.512 12.405 1.00 90.94 94 ILE A C 1
ATOM 740 O O . ILE A 1 94 ? 4.659 2.518 12.342 1.00 90.94 94 ILE A O 1
ATOM 744 N N . VAL A 1 95 ? 2.672 2.661 11.315 1.00 89.31 95 VAL A N 1
ATOM 745 C CA . VAL A 1 95 ? 3.235 2.888 9.971 1.00 89.31 95 VAL A CA 1
ATOM 746 C C . VAL A 1 95 ? 3.993 4.220 9.913 1.00 89.31 95 VAL A C 1
ATOM 748 O O . VAL A 1 95 ? 5.107 4.270 9.392 1.00 89.31 95 VAL A O 1
ATOM 751 N N . ALA A 1 96 ? 3.432 5.287 10.490 1.00 88.38 96 ALA A N 1
ATOM 752 C CA . ALA A 1 96 ? 4.098 6.585 10.578 1.00 88.38 96 ALA A CA 1
ATOM 753 C C . ALA A 1 96 ? 5.370 6.518 11.441 1.00 88.38 96 ALA A C 1
ATOM 755 O O . ALA A 1 96 ? 6.414 7.038 11.049 1.00 88.38 96 ALA A O 1
ATOM 756 N N . TRP A 1 97 ? 5.310 5.825 12.580 1.00 89.75 97 TRP A N 1
ATOM 757 C CA . TRP A 1 97 ? 6.465 5.587 13.444 1.00 89.75 97 TRP A CA 1
ATOM 758 C C . TRP A 1 97 ? 7.571 4.815 12.721 1.00 89.75 97 TRP A C 1
ATOM 760 O O . TRP A 1 97 ? 8.736 5.203 12.774 1.00 89.75 97 TRP A O 1
ATOM 770 N N . TYR A 1 98 ? 7.209 3.762 11.989 1.00 88.88 98 TYR A N 1
ATOM 771 C CA . TYR A 1 98 ? 8.142 2.991 11.176 1.00 88.88 98 TYR A CA 1
ATOM 772 C C . TYR A 1 98 ? 8.852 3.864 10.132 1.00 88.88 98 TYR A C 1
ATOM 774 O O . TYR A 1 98 ? 10.072 3.777 9.986 1.00 88.88 98 TYR A O 1
ATOM 782 N N . ALA A 1 99 ? 8.114 4.742 9.444 1.00 86.31 99 ALA A N 1
ATOM 783 C CA . ALA A 1 99 ? 8.690 5.680 8.483 1.00 86.31 99 ALA A CA 1
ATOM 784 C C . ALA A 1 99 ? 9.687 6.648 9.146 1.00 86.31 99 ALA A C 1
ATOM 786 O O . ALA A 1 99 ? 10.782 6.858 8.623 1.00 86.31 99 ALA A O 1
ATOM 787 N N . LEU A 1 100 ? 9.353 7.184 10.327 1.00 87.94 100 LEU A N 1
ATOM 788 C CA . LEU A 1 100 ? 10.255 8.045 11.099 1.00 87.94 100 LEU A CA 1
ATOM 789 C C . LEU A 1 100 ? 11.526 7.300 11.526 1.00 87.94 100 LEU A C 1
ATOM 791 O O . LEU A 1 100 ? 12.625 7.804 11.307 1.00 87.94 100 LEU A O 1
ATOM 795 N N . MET A 1 101 ? 11.397 6.088 12.073 1.00 88.12 101 MET A N 1
ATOM 796 C CA . MET A 1 101 ? 12.540 5.257 12.476 1.00 88.12 101 MET A CA 1
ATOM 797 C C . MET A 1 101 ? 13.457 4.936 11.297 1.00 88.12 101 MET A C 1
ATOM 799 O O . MET A 1 101 ? 14.674 5.055 11.408 1.00 88.12 101 MET A O 1
ATOM 803 N N . ARG A 1 102 ? 12.884 4.581 10.143 1.00 83.50 102 ARG A N 1
ATOM 804 C CA . ARG A 1 102 ? 13.644 4.316 8.917 1.00 83.50 102 ARG A CA 1
ATOM 805 C C . ARG A 1 102 ? 14.394 5.561 8.439 1.00 83.50 102 ARG A C 1
ATOM 807 O O . ARG A 1 102 ? 15.551 5.461 8.036 1.00 83.50 102 ARG A O 1
ATOM 814 N N . LYS A 1 103 ? 13.776 6.738 8.543 1.00 83.62 103 LYS A N 1
ATOM 815 C CA . LYS A 1 103 ? 14.418 8.006 8.192 1.00 83.62 103 LYS A CA 1
ATOM 816 C C . LYS A 1 103 ? 15.585 8.344 9.119 1.00 83.62 103 LYS A C 1
ATOM 818 O O . LYS A 1 103 ? 16.641 8.755 8.646 1.00 83.62 103 LYS A O 1
ATOM 823 N N . VAL A 1 104 ? 15.412 8.124 10.421 1.00 86.69 104 VAL A N 1
ATOM 824 C CA . VAL A 1 104 ? 16.489 8.255 11.412 1.00 86.69 104 VAL A CA 1
ATOM 825 C C . VAL A 1 104 ? 17.616 7.266 11.101 1.00 86.69 104 VAL A C 1
ATOM 827 O O . VAL A 1 104 ? 18.777 7.658 11.053 1.00 86.69 104 VAL A O 1
ATOM 830 N N . TYR A 1 105 ? 17.285 6.010 10.793 1.00 86.69 105 TYR A N 1
ATOM 831 C CA . TYR A 1 105 ? 18.270 4.997 10.417 1.00 86.69 105 TYR A CA 1
ATOM 832 C C . TYR A 1 105 ? 19.085 5.405 9.181 1.00 86.69 105 TYR A C 1
ATOM 834 O O . TYR A 1 105 ? 20.310 5.358 9.226 1.00 86.69 105 TYR A O 1
ATOM 842 N N . ARG A 1 106 ? 18.431 5.888 8.115 1.00 79.94 106 ARG A N 1
ATOM 843 C CA . ARG A 1 106 ? 19.102 6.393 6.900 1.00 79.94 106 ARG A CA 1
ATOM 844 C C . ARG A 1 106 ? 19.948 7.641 7.148 1.00 79.94 106 ARG A C 1
ATOM 846 O O . ARG A 1 106 ? 20.916 7.865 6.429 1.00 79.94 106 ARG A O 1
ATOM 853 N N . HIS A 1 107 ? 19.593 8.452 8.142 1.00 82.12 107 HIS A N 1
ATOM 854 C CA . HIS A 1 107 ? 20.391 9.613 8.525 1.00 82.12 107 HIS A CA 1
ATOM 855 C C . HIS A 1 107 ? 21.725 9.203 9.166 1.00 82.12 107 HIS A C 1
ATOM 857 O O . HIS A 1 107 ? 22.749 9.810 8.866 1.00 82.12 107 HIS A O 1
ATOM 863 N N . TYR A 1 108 ? 21.727 8.157 10.000 1.00 85.44 108 TYR A N 1
ATOM 864 C CA . TYR A 1 108 ? 22.946 7.634 10.629 1.00 85.44 108 TYR A CA 1
ATOM 865 C C . TYR A 1 108 ? 23.751 6.699 9.718 1.00 85.44 108 TYR A C 1
ATOM 867 O O . TYR A 1 108 ? 24.979 6.709 9.762 1.00 85.44 108 TYR A O 1
ATOM 875 N N . TYR A 1 109 ? 23.070 5.913 8.885 1.00 80.69 109 TYR A N 1
ATOM 876 C CA . TYR A 1 109 ? 23.667 4.978 7.933 1.00 80.69 109 TYR A CA 1
ATOM 877 C C . TYR A 1 109 ? 23.245 5.357 6.510 1.00 80.69 109 TYR A C 1
ATOM 879 O O . TYR A 1 109 ? 22.339 4.730 5.949 1.00 80.69 109 TYR A O 1
ATOM 887 N N . PRO A 1 110 ? 23.858 6.397 5.914 1.00 72.69 110 PRO A N 1
ATOM 888 C CA . PRO A 1 110 ? 23.568 6.756 4.536 1.00 72.69 110 PRO A CA 1
ATOM 889 C C . PRO A 1 110 ? 23.936 5.587 3.617 1.00 72.69 110 PRO A C 1
ATOM 891 O O . PRO A 1 110 ? 25.051 5.064 3.670 1.00 72.69 110 PRO A O 1
ATOM 894 N N . GLU A 1 111 ? 22.994 5.163 2.772 1.00 63.03 111 GLU A N 1
ATOM 895 C CA . GLU A 1 111 ? 23.263 4.142 1.762 1.00 63.03 111 GLU A CA 1
ATOM 896 C C . GLU A 1 111 ? 24.376 4.639 0.837 1.00 63.03 111 GLU A C 1
ATOM 898 O O . GLU A 1 111 ? 24.248 5.668 0.167 1.00 63.03 111 GLU A O 1
ATOM 903 N N . SER A 1 112 ? 25.481 3.896 0.782 1.00 53.56 112 SER A N 1
ATOM 904 C CA . SER A 1 112 ? 26.499 4.125 -0.229 1.00 53.56 112 SER A CA 1
ATOM 905 C C . SER A 1 112 ? 25.876 3.797 -1.581 1.00 53.56 112 SER A C 1
ATOM 907 O O . SER A 1 112 ? 25.591 2.641 -1.902 1.00 53.56 112 SER A O 1
ATOM 909 N N . ALA A 1 113 ? 25.635 4.827 -2.395 1.00 54.78 113 ALA A N 1
ATOM 910 C CA . ALA A 1 113 ? 25.415 4.634 -3.816 1.00 54.78 113 ALA A CA 1
ATOM 911 C C . ALA A 1 113 ? 26.628 3.848 -4.318 1.00 54.78 113 ALA A C 1
ATOM 913 O O . ALA A 1 113 ? 27.729 4.390 -4.388 1.00 54.78 113 ALA A O 1
ATOM 914 N N . ARG A 1 114 ? 26.451 2.542 -4.545 1.00 41.84 114 ARG A N 1
ATOM 915 C CA . ARG A 1 114 ? 27.513 1.619 -4.947 1.00 41.84 114 ARG A CA 1
ATOM 916 C C . ARG A 1 114 ? 27.974 2.038 -6.340 1.00 41.84 114 ARG A C 1
ATOM 918 O O . ARG A 1 114 ? 27.481 1.536 -7.345 1.00 41.84 114 ARG A O 1
ATOM 925 N N . GLN A 1 115 ? 28.863 3.023 -6.387 1.00 42.59 115 GLN A N 1
ATOM 926 C CA . GLN A 1 115 ? 29.595 3.420 -7.571 1.00 42.59 115 GLN A CA 1
ATOM 927 C C . GLN A 1 115 ? 30.469 2.223 -7.927 1.00 42.59 115 GLN A C 1
ATOM 929 O O . GLN A 1 115 ? 31.450 1.937 -7.247 1.00 42.59 115 GLN A O 1
ATOM 934 N N . ILE A 1 116 ? 30.097 1.488 -8.972 1.00 40.41 116 ILE A N 1
ATOM 935 C CA . ILE A 1 116 ? 31.054 0.623 -9.656 1.00 40.41 116 ILE A CA 1
ATOM 936 C C . ILE A 1 116 ? 31.956 1.590 -10.429 1.00 40.41 116 ILE A C 1
ATOM 938 O O . ILE A 1 116 ? 31.686 1.956 -11.573 1.00 40.41 116 ILE A O 1
ATOM 942 N N . SER A 1 117 ? 32.957 2.127 -9.734 1.00 35.59 117 SER A N 1
ATOM 943 C CA . SER A 1 117 ? 33.930 3.070 -10.265 1.00 35.59 117 SER A CA 1
ATOM 944 C C . SER A 1 117 ? 34.921 2.324 -11.153 1.00 35.59 117 SER A C 1
ATOM 946 O O . SER A 1 117 ? 35.994 1.911 -10.724 1.00 35.59 117 SER A O 1
ATOM 948 N N . VAL A 1 118 ? 34.579 2.169 -12.432 1.00 37.44 118 VAL A N 1
ATOM 949 C CA . VAL A 1 118 ? 35.620 2.025 -13.453 1.00 37.44 118 VAL A CA 1
ATOM 950 C C . VAL A 1 118 ? 36.179 3.424 -13.686 1.00 37.44 118 VAL A C 1
ATOM 952 O O . VAL A 1 118 ? 35.485 4.310 -14.180 1.00 37.44 118 VAL A O 1
ATOM 955 N N . ILE A 1 119 ? 37.411 3.616 -13.229 1.00 41.28 119 ILE A N 1
ATOM 956 C CA . ILE A 1 119 ? 38.228 4.815 -13.399 1.00 41.28 119 ILE A CA 1
ATOM 957 C C . ILE A 1 119 ? 38.246 5.206 -14.884 1.00 41.28 119 ILE A C 1
ATOM 959 O O . ILE A 1 119 ? 38.687 4.429 -15.727 1.00 41.28 119 ILE A O 1
ATOM 963 N N . SER A 1 120 ? 37.805 6.420 -15.202 1.00 33.28 120 SER A N 1
ATOM 964 C CA . SER A 1 120 ? 38.186 7.104 -16.439 1.00 33.28 120 SER A CA 1
ATOM 965 C C . SER A 1 120 ? 38.363 8.588 -16.140 1.00 33.28 120 SER A C 1
ATOM 967 O O . SER A 1 120 ? 37.398 9.319 -15.905 1.00 33.28 120 SER A O 1
ATOM 969 N N . THR A 1 121 ? 39.629 8.974 -16.071 1.00 36.38 121 THR A N 1
ATOM 970 C CA . THR A 1 121 ? 40.157 10.324 -15.904 1.00 36.38 121 THR A CA 1
ATOM 971 C C . THR A 1 121 ? 39.706 11.229 -17.062 1.00 36.38 121 THR A C 1
ATOM 973 O O . THR A 1 121 ? 39.545 10.763 -18.185 1.00 36.38 121 THR A O 1
ATOM 976 N N . GLU A 1 122 ? 39.535 12.518 -16.757 1.00 43.47 122 GLU A N 1
ATOM 977 C CA . GLU A 1 122 ? 39.381 13.657 -17.684 1.00 43.47 122 GLU A CA 1
ATOM 978 C C . GLU A 1 122 ? 38.040 13.829 -18.421 1.00 43.47 122 GLU A C 1
ATOM 980 O O . GLU A 1 122 ? 37.889 13.446 -19.575 1.00 43.47 122 GLU A O 1
ATOM 985 N N . ARG A 1 123 ? 37.095 14.560 -17.802 1.00 40.25 123 ARG A N 1
ATOM 986 C CA . ARG A 1 123 ? 36.107 15.377 -18.539 1.00 40.25 123 ARG A CA 1
ATOM 987 C C . ARG A 1 123 ? 35.880 16.743 -17.883 1.00 40.25 123 ARG A C 1
ATOM 989 O O . ARG A 1 123 ? 35.820 16.866 -16.653 1.00 40.25 123 ARG A O 1
ATOM 996 N N . SER A 1 124 ? 35.825 17.753 -18.751 1.00 43.16 124 SER A N 1
ATOM 997 C CA . SER A 1 124 ? 35.894 19.198 -18.497 1.00 43.16 124 SER A CA 1
ATOM 998 C C . SER A 1 124 ? 34.731 19.742 -17.650 1.00 43.16 124 SER A C 1
ATOM 1000 O O . SER A 1 124 ? 33.621 19.211 -17.660 1.00 43.16 124 SER A O 1
ATOM 1002 N N . ALA A 1 125 ? 34.983 20.833 -16.917 1.00 48.69 125 ALA A N 1
ATOM 1003 C CA . ALA A 1 125 ? 34.055 21.468 -15.976 1.00 48.69 125 ALA A CA 1
ATOM 1004 C C . ALA A 1 125 ? 32.723 21.927 -16.611 1.00 48.69 125 ALA A C 1
ATOM 1006 O O . ALA A 1 125 ? 31.709 21.992 -15.917 1.00 48.69 125 ALA A O 1
ATOM 1007 N N . THR A 1 126 ? 32.693 22.170 -17.925 1.00 47.62 126 THR A N 1
ATOM 1008 C CA . THR A 1 126 ? 31.485 22.586 -18.660 1.00 47.62 126 THR A CA 1
ATOM 1009 C C . THR A 1 126 ? 30.516 21.425 -18.909 1.00 47.62 126 THR A C 1
ATOM 1011 O O . THR A 1 126 ? 29.303 21.610 -18.834 1.00 47.62 126 THR A O 1
ATOM 1014 N N . GLU A 1 127 ? 31.025 20.203 -19.115 1.00 47.38 127 GLU A N 1
ATOM 1015 C CA . GLU A 1 127 ? 30.192 18.994 -19.222 1.00 47.38 127 GLU A CA 1
ATOM 1016 C C . GLU A 1 127 ? 29.596 18.592 -17.872 1.00 47.38 127 GLU A C 1
ATOM 1018 O O . GLU A 1 127 ? 28.552 17.949 -17.829 1.00 47.38 127 GLU A O 1
ATOM 1023 N N . ARG A 1 128 ? 30.208 19.000 -16.752 1.00 48.56 128 ARG A N 1
ATOM 1024 C CA . ARG A 1 128 ? 29.664 18.730 -15.415 1.00 48.56 128 ARG A CA 1
ATOM 1025 C C . ARG A 1 128 ? 28.376 19.500 -15.151 1.00 48.56 128 ARG A C 1
ATOM 1027 O O . ARG A 1 128 ? 27.530 18.958 -14.465 1.00 48.56 128 ARG A O 1
ATOM 1034 N N . ALA A 1 129 ? 28.197 20.704 -15.700 1.00 41.94 129 ALA A N 1
ATOM 1035 C CA . ALA A 1 129 ? 26.990 21.514 -15.491 1.00 41.94 129 ALA A CA 1
ATOM 1036 C C . ALA A 1 129 ? 25.783 21.016 -16.312 1.00 41.94 129 ALA A C 1
ATOM 1038 O O . ALA A 1 129 ? 24.644 21.020 -15.844 1.00 41.94 129 ALA A O 1
ATOM 1039 N N . THR A 1 130 ? 26.024 20.525 -17.530 1.00 43.34 130 THR A N 1
ATOM 1040 C CA . THR A 1 130 ? 24.991 19.868 -18.343 1.00 43.34 130 THR A CA 1
ATOM 1041 C C . THR A 1 130 ? 24.745 18.428 -17.891 1.00 43.34 130 THR A C 1
ATOM 1043 O O . THR A 1 130 ? 23.601 17.983 -17.918 1.00 43.34 130 THR A O 1
ATOM 1046 N N . ALA A 1 131 ? 25.758 17.719 -17.381 1.00 47.84 131 ALA A N 1
ATOM 1047 C CA . ALA A 1 131 ? 25.609 16.409 -16.746 1.00 47.84 131 ALA A CA 1
ATOM 1048 C C . ALA A 1 131 ? 25.056 16.469 -15.314 1.00 47.84 131 ALA A C 1
ATOM 1050 O O . ALA A 1 131 ? 24.551 15.460 -14.849 1.00 47.84 131 ALA A O 1
ATOM 1051 N N . THR A 1 132 ? 25.078 17.595 -14.598 1.00 46.91 132 THR A N 1
ATOM 1052 C CA . THR A 1 132 ? 24.345 17.730 -13.323 1.00 46.91 132 THR A CA 1
ATOM 1053 C C . THR A 1 132 ? 22.864 18.003 -13.561 1.00 46.91 132 THR A C 1
ATOM 1055 O O . THR A 1 132 ? 22.029 17.444 -12.852 1.00 46.91 132 THR A O 1
ATOM 1058 N N . LEU A 1 133 ? 22.518 18.778 -14.597 1.00 44.03 133 LEU A N 1
ATOM 1059 C CA . LEU A 1 133 ? 21.125 19.006 -14.998 1.00 44.03 133 LEU A CA 1
ATOM 1060 C C . LEU A 1 133 ? 20.511 17.759 -15.665 1.00 44.03 133 LEU A C 1
ATOM 1062 O O . LEU A 1 133 ? 19.419 17.332 -15.297 1.00 44.03 133 LEU A O 1
ATOM 1066 N N . LYS A 1 134 ? 21.241 17.131 -16.599 1.00 46.41 134 LYS A N 1
ATOM 1067 C CA . LYS A 1 134 ? 20.841 15.895 -17.297 1.00 46.41 134 LYS A CA 1
ATOM 1068 C C . LYS A 1 134 ? 21.137 14.623 -16.495 1.00 46.41 134 LYS A C 1
ATOM 1070 O O . LYS A 1 134 ? 20.548 13.595 -16.769 1.00 46.41 134 LYS A O 1
ATOM 1075 N N . GLY A 1 135 ? 22.018 14.666 -15.498 1.00 51.91 135 GLY A N 1
ATOM 1076 C CA . GLY A 1 135 ? 22.337 13.513 -14.640 1.00 51.91 135 GLY A CA 1
ATOM 1077 C C . GLY A 1 135 ? 21.389 13.338 -13.463 1.00 51.91 135 GLY A C 1
ATOM 1078 O O . GLY A 1 135 ? 21.478 12.331 -12.759 1.00 51.91 135 GLY A O 1
ATOM 1079 N N . ASN A 1 136 ? 20.460 14.276 -13.258 1.00 58.94 136 ASN A N 1
ATOM 1080 C CA . ASN A 1 136 ? 19.401 14.087 -12.276 1.00 58.94 136 ASN A CA 1
ATOM 1081 C C . ASN A 1 136 ? 18.310 13.134 -12.802 1.00 58.94 136 ASN A C 1
ATOM 1083 O O . ASN A 1 136 ? 17.775 12.342 -12.028 1.00 58.94 136 ASN A O 1
ATOM 1087 N N . LEU A 1 137 ? 18.045 13.135 -14.115 1.00 63.97 137 LEU A N 1
ATOM 1088 C CA . LEU A 1 137 ? 17.024 12.308 -14.766 1.00 63.97 137 LEU A CA 1
ATOM 1089 C C . LEU A 1 137 ? 17.657 11.287 -15.718 1.00 63.97 137 LEU A C 1
ATOM 1091 O O . LEU A 1 137 ? 18.596 11.578 -16.447 1.00 63.97 137 LEU A O 1
ATOM 1095 N N . THR A 1 138 ? 17.137 10.069 -15.724 1.00 73.06 138 THR A N 1
ATOM 1096 C CA . THR A 1 138 ? 17.541 9.027 -16.678 1.00 73.06 138 THR A CA 1
ATOM 1097 C C . THR A 1 138 ? 16.959 9.278 -18.067 1.00 73.06 138 THR A C 1
ATOM 1099 O O . THR A 1 138 ? 15.898 9.883 -18.200 1.00 73.06 138 THR A O 1
ATOM 1102 N N . ASN A 1 139 ? 17.583 8.726 -19.114 1.00 75.31 139 ASN A N 1
ATOM 1103 C CA . ASN A 1 139 ? 17.011 8.745 -20.472 1.00 75.31 139 ASN A CA 1
ATOM 1104 C C . ASN A 1 139 ? 15.588 8.144 -20.511 1.00 75.31 139 ASN A C 1
ATOM 1106 O O . ASN A 1 139 ? 14.750 8.575 -21.296 1.00 75.31 139 ASN A O 1
ATOM 1110 N N . PHE A 1 140 ? 15.291 7.184 -19.628 1.00 76.12 140 PHE A N 1
ATOM 1111 C CA . PHE A 1 140 ? 13.944 6.647 -19.432 1.00 76.12 140 PHE A CA 1
ATOM 1112 C C . PHE A 1 140 ? 12.962 7.701 -18.895 1.00 76.12 140 PHE A C 1
ATOM 1114 O O . PHE A 1 140 ? 11.862 7.840 -19.420 1.00 76.12 140 PHE A O 1
ATOM 1121 N N . GLU A 1 141 ? 13.345 8.457 -17.863 1.00 78.62 141 GLU A N 1
ATOM 1122 C CA . GLU A 1 141 ? 12.503 9.520 -17.292 1.00 78.62 141 GLU A CA 1
ATOM 1123 C C . GLU A 1 141 ? 12.257 10.647 -18.297 1.00 78.62 141 GLU A C 1
ATOM 1125 O O . GLU A 1 141 ? 11.148 11.167 -18.365 1.00 78.62 141 GLU A O 1
ATOM 1130 N N . ILE A 1 142 ? 13.264 10.983 -19.108 1.00 79.00 142 ILE A N 1
ATOM 1131 C CA . ILE A 1 142 ? 13.165 12.017 -20.145 1.00 79.00 142 ILE A CA 1
ATOM 1132 C C . ILE A 1 142 ? 12.215 11.579 -21.271 1.00 79.00 142 ILE A C 1
ATOM 1134 O O . ILE A 1 142 ? 11.331 12.340 -21.651 1.00 79.00 142 ILE A O 1
ATOM 1138 N N . SER A 1 143 ? 12.357 10.348 -21.765 1.00 73.81 143 SER A N 1
ATOM 1139 C CA . SER A 1 143 ? 11.563 9.826 -22.892 1.00 73.81 143 SER A CA 1
ATOM 1140 C C . SER A 1 143 ? 10.114 9.494 -22.523 1.00 73.81 143 SER A C 1
ATOM 1142 O O . SER A 1 143 ? 9.194 9.720 -23.309 1.00 73.81 143 SER A O 1
ATOM 1144 N N . THR A 1 144 ? 9.884 8.951 -21.324 1.00 75.56 144 THR A N 1
ATOM 1145 C CA . THR A 1 144 ? 8.547 8.509 -20.888 1.00 75.56 144 THR A CA 1
ATOM 1146 C C . THR A 1 144 ? 7.815 9.526 -20.016 1.00 75.56 144 THR A C 1
ATOM 1148 O O . THR A 1 144 ? 6.614 9.373 -19.781 1.00 75.56 144 THR A O 1
ATOM 1151 N N . GLY A 1 145 ? 8.524 10.525 -19.478 1.00 75.00 145 GLY A N 1
ATOM 1152 C CA . GLY A 1 145 ? 8.007 11.455 -18.472 1.00 75.00 145 GLY A CA 1
ATOM 1153 C C . GLY A 1 145 ? 7.676 10.802 -17.123 1.00 75.00 145 GLY A C 1
ATOM 1154 O O . GLY A 1 145 ? 7.050 11.433 -16.273 1.00 75.00 145 GLY A O 1
ATOM 1155 N N . ALA A 1 146 ? 8.028 9.528 -16.914 1.00 74.38 146 ALA A N 1
ATOM 1156 C CA . ALA A 1 146 ? 7.674 8.789 -15.710 1.00 74.38 146 ALA A CA 1
ATOM 1157 C C . ALA A 1 146 ? 8.775 8.888 -14.653 1.00 74.38 146 ALA A C 1
ATOM 1159 O O . ALA A 1 146 ? 9.813 8.246 -14.782 1.00 74.38 146 ALA A O 1
ATOM 1160 N N . GLU A 1 147 ? 8.520 9.634 -13.578 1.00 71.56 147 GLU A N 1
ATOM 1161 C CA . GLU A 1 147 ? 9.483 9.825 -12.489 1.00 71.56 147 GLU A CA 1
ATOM 1162 C C . GLU A 1 147 ? 9.752 8.517 -11.716 1.00 71.56 147 GLU A C 1
ATOM 1164 O O . GLU A 1 147 ? 8.830 7.852 -11.219 1.00 71.56 147 GLU A O 1
ATOM 1169 N N . LEU A 1 148 ? 11.036 8.157 -11.590 1.00 71.06 148 LEU A N 1
ATOM 1170 C CA . LEU A 1 148 ? 11.509 7.001 -10.818 1.00 71.06 148 LEU A CA 1
ATOM 1171 C C . LEU A 1 148 ? 11.910 7.396 -9.383 1.00 71.06 148 LEU A C 1
ATOM 1173 O O . LEU A 1 148 ? 11.802 6.582 -8.460 1.00 71.06 148 LEU A O 1
ATOM 1177 N N . GLN A 1 149 ? 12.356 8.641 -9.175 1.00 62.34 149 GLN A N 1
ATOM 1178 C CA . GLN A 1 149 ? 12.915 9.105 -7.898 1.00 62.34 149 GLN A CA 1
ATOM 1179 C C . GLN A 1 149 ? 11.857 9.461 -6.846 1.00 62.34 149 GLN A C 1
ATOM 1181 O O . GLN A 1 149 ? 12.061 9.208 -5.663 1.00 62.34 149 GLN A O 1
ATOM 1186 N N . THR A 1 150 ? 10.728 10.032 -7.254 1.00 62.84 150 THR A N 1
ATOM 1187 C CA . THR A 1 150 ? 9.793 10.787 -6.390 1.00 62.84 150 THR A CA 1
ATOM 1188 C C . THR A 1 150 ? 8.601 9.965 -5.891 1.00 62.84 150 THR A C 1
ATOM 1190 O O . THR A 1 150 ? 7.595 10.514 -5.437 1.00 62.84 150 THR A O 1
ATOM 1193 N N . ARG A 1 151 ? 8.687 8.631 -5.956 1.00 70.69 151 ARG A N 1
ATOM 1194 C CA . ARG A 1 151 ? 7.623 7.751 -5.460 1.00 70.69 151 ARG A CA 1
ATOM 1195 C C . ARG A 1 151 ? 7.825 7.400 -3.991 1.00 70.69 151 ARG A C 1
ATOM 1197 O O . ARG A 1 151 ? 8.825 6.780 -3.618 1.00 70.69 151 ARG A O 1
ATOM 1204 N N . PHE A 1 152 ? 6.832 7.767 -3.192 1.00 75.06 152 PHE A N 1
ATOM 1205 C CA . PHE A 1 152 ? 6.770 7.566 -1.747 1.00 75.06 152 PHE A CA 1
ATOM 1206 C C . PHE A 1 152 ? 5.464 6.857 -1.372 1.00 75.06 152 PHE A C 1
ATOM 1208 O O . PHE A 1 152 ? 4.502 6.876 -2.141 1.00 75.06 152 PHE A O 1
ATOM 1215 N N . GLY A 1 153 ? 5.427 6.234 -0.195 1.00 78.06 153 GLY A N 1
ATOM 1216 C CA . GLY A 1 153 ? 4.275 5.474 0.292 1.00 78.06 153 GLY A CA 1
ATOM 1217 C C . GLY A 1 153 ? 4.525 3.968 0.336 1.00 78.06 153 GLY A C 1
ATOM 1218 O O . GLY A 1 153 ? 5.656 3.522 0.524 1.00 78.06 153 GLY A O 1
ATOM 1219 N N . ILE A 1 154 ? 3.457 3.178 0.201 1.00 79.06 154 ILE A N 1
ATOM 1220 C CA . ILE A 1 154 ? 3.503 1.713 0.317 1.00 79.06 154 ILE A CA 1
ATOM 1221 C C . ILE A 1 154 ? 4.029 1.113 -0.990 1.00 79.06 154 ILE A C 1
ATOM 1223 O O . ILE A 1 154 ? 3.273 0.726 -1.879 1.00 79.06 154 ILE A O 1
ATOM 1227 N N . ILE A 1 155 ? 5.347 1.111 -1.125 1.00 78.75 155 ILE A N 1
ATOM 1228 C CA . ILE A 1 155 ? 6.078 0.692 -2.312 1.00 78.75 155 ILE A CA 1
ATOM 1229 C C . ILE A 1 155 ? 7.324 -0.049 -1.829 1.00 78.75 155 ILE A C 1
ATOM 1231 O O . ILE A 1 155 ? 7.960 0.365 -0.857 1.00 78.75 155 ILE A O 1
ATOM 1235 N N . SER A 1 156 ? 7.659 -1.163 -2.485 1.00 73.19 156 SER A N 1
ATOM 1236 C CA . SER A 1 156 ? 8.855 -1.930 -2.133 1.00 73.19 156 SER A CA 1
ATOM 1237 C C . SER A 1 156 ? 10.108 -1.065 -2.255 1.00 73.19 156 SER A C 1
ATOM 1239 O O . SER A 1 156 ? 10.177 -0.179 -3.108 1.00 73.19 156 SER A O 1
ATOM 1241 N N . ASP A 1 157 ? 11.117 -1.338 -1.429 1.00 72.75 157 ASP A N 1
ATOM 1242 C CA . ASP A 1 157 ? 12.450 -0.813 -1.705 1.00 72.75 157 ASP A CA 1
ATOM 1243 C C . ASP A 1 157 ? 12.996 -1.547 -2.930 1.00 72.75 157 ASP A C 1
ATOM 1245 O O . ASP A 1 157 ? 13.005 -2.778 -2.978 1.00 72.75 157 ASP A O 1
ATOM 1249 N N . TYR A 1 158 ? 13.404 -0.786 -3.935 1.00 73.75 158 TYR A N 1
ATOM 1250 C CA . TYR A 1 158 ? 14.084 -1.280 -5.123 1.00 73.75 158 TYR A CA 1
ATOM 1251 C C . TYR A 1 158 ? 15.064 -0.215 -5.589 1.00 73.75 158 TYR A C 1
ATOM 1253 O O . TYR A 1 158 ? 14.875 0.988 -5.370 1.00 73.75 158 TYR A O 1
ATOM 1261 N N . LYS A 1 159 ? 16.131 -0.658 -6.249 1.00 74.00 159 LYS A N 1
ATOM 1262 C CA . LYS A 1 159 ? 17.110 0.262 -6.819 1.00 74.00 159 LYS A CA 1
ATOM 1263 C C . LYS A 1 159 ? 16.494 0.880 -8.060 1.00 74.00 159 LYS A C 1
ATOM 1265 O O . LYS A 1 159 ? 16.318 0.199 -9.060 1.00 74.00 159 LYS A O 1
ATOM 1270 N N . ASN A 1 160 ? 16.171 2.167 -7.994 1.00 76.38 160 ASN A N 1
ATOM 1271 C CA . ASN A 1 160 ? 15.645 2.906 -9.145 1.00 76.38 160 ASN A CA 1
ATOM 1272 C C . ASN A 1 160 ? 16.686 3.018 -10.268 1.00 76.38 160 ASN A C 1
ATOM 1274 O O . ASN A 1 160 ? 16.328 3.067 -11.443 1.00 76.38 160 ASN A O 1
ATOM 1278 N N . TYR A 1 161 ? 17.971 3.067 -9.900 1.00 76.25 161 TYR A N 1
ATOM 1279 C CA . TYR A 1 161 ? 19.053 3.419 -10.809 1.00 76.25 161 TYR A CA 1
ATOM 1280 C C . TYR A 1 161 ? 20.293 2.559 -10.615 1.00 76.25 161 TYR A C 1
ATOM 1282 O O . TYR A 1 161 ? 20.591 2.108 -9.507 1.00 76.25 161 TYR A O 1
ATOM 1290 N N . VAL A 1 162 ? 21.041 2.407 -11.702 1.00 77.38 162 VAL A N 1
ATOM 1291 C CA . VAL A 1 162 ? 22.385 1.834 -11.716 1.00 77.38 162 VAL A CA 1
ATOM 1292 C C . VAL A 1 162 ? 23.327 2.878 -12.303 1.00 77.38 162 VAL A C 1
ATOM 1294 O O . VAL A 1 162 ? 23.009 3.520 -13.302 1.00 77.38 162 VAL A O 1
ATOM 1297 N N . TYR A 1 163 ? 24.478 3.076 -11.664 1.00 74.44 163 TYR A N 1
ATOM 1298 C CA . TYR A 1 163 ? 25.517 3.955 -12.185 1.00 74.44 163 TYR A CA 1
ATOM 1299 C C . TYR A 1 163 ? 26.515 3.132 -12.988 1.00 74.44 163 TYR A C 1
ATOM 1301 O O . TYR A 1 163 ? 27.165 2.242 -12.439 1.00 74.44 163 TYR A O 1
ATOM 1309 N N . PHE A 1 164 ? 26.658 3.452 -14.271 1.00 70.00 164 PHE A N 1
ATOM 1310 C CA . PHE A 1 164 ? 27.663 2.848 -15.138 1.00 70.00 164 PHE A CA 1
ATOM 1311 C C . PHE A 1 164 ? 28.507 3.957 -15.763 1.00 70.00 164 PHE A C 1
ATOM 1313 O O . PHE A 1 164 ? 27.972 4.885 -16.368 1.00 70.00 164 PHE A O 1
ATOM 1320 N N . LYS A 1 165 ? 29.832 3.899 -15.570 1.00 72.19 165 LYS A N 1
ATOM 1321 C CA . LYS A 1 165 ? 30.792 4.888 -16.105 1.00 72.19 165 LYS A CA 1
ATOM 1322 C C . LYS A 1 165 ? 30.404 6.353 -15.811 1.00 72.19 165 LYS A C 1
ATOM 1324 O O . LYS A 1 165 ? 30.477 7.214 -16.680 1.00 72.19 165 LYS A O 1
ATOM 1329 N N . GLY A 1 166 ? 29.935 6.628 -14.591 1.00 68.44 166 GLY A N 1
ATOM 1330 C CA . GLY A 1 166 ? 29.541 7.978 -14.159 1.00 68.44 166 GLY A CA 1
ATOM 1331 C C . GLY A 1 166 ? 28.191 8.480 -14.689 1.00 68.44 166 GLY A C 1
ATOM 1332 O O . GLY A 1 166 ? 27.796 9.590 -14.347 1.00 68.44 166 GLY A O 1
ATOM 1333 N N . MET A 1 167 ? 27.457 7.677 -15.469 1.00 68.06 167 MET A N 1
ATOM 1334 C CA . MET A 1 167 ? 26.113 8.006 -15.958 1.00 68.06 167 MET A CA 1
ATOM 1335 C C . MET A 1 167 ? 25.034 7.223 -15.196 1.00 68.06 167 MET A C 1
ATOM 1337 O O . MET A 1 167 ? 25.255 6.083 -14.781 1.00 68.06 167 MET A O 1
ATOM 1341 N N . LYS A 1 168 ? 23.870 7.855 -14.991 1.00 75.12 168 LYS A N 1
ATOM 1342 C CA . LYS A 1 168 ? 22.709 7.300 -14.277 1.00 75.12 168 LYS A CA 1
ATOM 1343 C C . LYS A 1 168 ? 21.796 6.581 -15.274 1.00 75.12 168 LYS A C 1
ATOM 1345 O O . LYS A 1 168 ? 21.230 7.217 -16.160 1.00 75.12 168 LYS A O 1
ATOM 1350 N N . PHE A 1 169 ? 21.634 5.273 -15.107 1.00 76.12 169 PHE A N 1
ATOM 1351 C CA . PHE A 1 169 ? 20.739 4.440 -15.911 1.00 76.12 169 PHE A CA 1
ATOM 1352 C C . PHE A 1 169 ? 19.536 3.994 -15.089 1.00 76.12 169 PHE A C 1
ATOM 1354 O O . PHE A 1 169 ? 19.635 3.835 -13.871 1.00 76.12 169 PHE A O 1
ATOM 1361 N N . ALA A 1 170 ? 18.393 3.800 -15.748 1.00 77.12 170 ALA A N 1
ATOM 1362 C CA . ALA A 1 170 ? 17.210 3.247 -15.104 1.00 77.12 170 ALA A CA 1
ATOM 1363 C C . ALA A 1 170 ? 17.425 1.749 -14.869 1.00 77.12 170 ALA A C 1
ATOM 1365 O O . ALA A 1 170 ? 17.696 0.993 -15.800 1.00 77.12 170 ALA A O 1
ATOM 1366 N N . SER A 1 171 ? 17.309 1.319 -13.615 1.00 78.62 171 SER A N 1
ATOM 1367 C CA . SER A 1 171 ? 17.337 -0.106 -13.290 1.00 78.62 171 SER A CA 1
ATOM 1368 C C . SER A 1 171 ? 16.101 -0.798 -13.867 1.00 78.62 171 SER A C 1
ATOM 1370 O O . SER A 1 171 ? 15.031 -0.185 -13.916 1.00 78.62 171 SER A O 1
ATOM 1372 N N . ALA A 1 172 ? 16.217 -2.081 -14.221 1.00 78.00 172 ALA A N 1
ATOM 1373 C CA . ALA A 1 172 ? 15.076 -2.895 -14.647 1.00 78.00 172 ALA A CA 1
ATOM 1374 C C . ALA A 1 172 ? 13.939 -2.829 -13.613 1.00 78.00 172 ALA A C 1
ATOM 1376 O O . ALA A 1 172 ? 12.816 -2.465 -13.955 1.00 78.00 172 ALA A O 1
ATOM 1377 N N . ASP A 1 173 ? 14.252 -3.053 -12.333 1.00 76.94 173 ASP A N 1
ATOM 1378 C CA . ASP A 1 173 ? 13.281 -2.965 -11.234 1.00 76.94 173 ASP A CA 1
ATOM 1379 C C . ASP A 1 173 ? 12.611 -1.585 -11.165 1.00 76.94 173 ASP A C 1
ATOM 1381 O O . ASP A 1 173 ? 11.414 -1.475 -10.909 1.00 76.94 173 ASP A O 1
ATOM 1385 N N . GLY A 1 174 ? 13.371 -0.524 -11.458 1.00 78.25 174 GLY A N 1
ATOM 1386 C CA . GLY A 1 174 ? 12.859 0.839 -11.540 1.00 78.25 174 GLY A CA 1
ATOM 1387 C C . GLY A 1 174 ? 11.789 1.000 -12.614 1.00 78.25 174 GLY A C 1
ATOM 1388 O O . GLY A 1 174 ? 10.707 1.523 -12.341 1.00 78.25 174 GLY A O 1
ATOM 1389 N N . VAL A 1 175 ? 12.069 0.504 -13.819 1.00 81.44 175 VAL A N 1
ATOM 1390 C CA . VAL A 1 175 ? 11.149 0.536 -14.965 1.00 81.44 175 VAL A CA 1
ATOM 1391 C C . VAL A 1 175 ? 9.870 -0.254 -14.661 1.00 81.44 175 VAL A C 1
ATOM 1393 O O . VAL A 1 175 ? 8.765 0.270 -14.843 1.00 81.44 175 VAL A O 1
ATOM 1396 N N . TYR A 1 176 ? 10.010 -1.462 -14.108 1.00 80.44 176 TYR A N 1
ATOM 1397 C CA . TYR A 1 176 ? 8.887 -2.330 -13.746 1.00 80.44 176 TYR A CA 1
ATOM 1398 C C . TYR A 1 176 ? 7.995 -1.727 -12.670 1.00 80.44 176 TYR A C 1
ATOM 1400 O O . TYR A 1 176 ? 6.781 -1.611 -12.852 1.00 80.44 176 TYR A O 1
ATOM 1408 N N . CYS A 1 177 ? 8.587 -1.266 -11.570 1.00 76.56 177 CYS A N 1
ATOM 1409 C CA . CYS A 1 177 ? 7.836 -0.631 -10.495 1.00 76.56 177 CYS A CA 1
ATOM 1410 C C . CYS A 1 177 ? 7.239 0.728 -10.902 1.00 76.56 177 CYS A C 1
ATOM 1412 O O . CYS A 1 177 ? 6.284 1.193 -10.277 1.00 76.56 177 CYS A O 1
ATOM 1414 N N . SER A 1 178 ? 7.735 1.352 -11.976 1.00 79.00 178 SER A N 1
ATOM 1415 C CA . SER A 1 178 ? 7.105 2.535 -12.577 1.00 79.00 178 SER A CA 1
ATOM 1416 C C . SER A 1 178 ? 5.824 2.204 -13.359 1.00 79.00 178 SER A C 1
ATOM 1418 O O . SER A 1 178 ? 5.032 3.107 -13.651 1.00 79.00 178 SER A O 1
ATOM 1420 N N . GLY A 1 179 ? 5.573 0.918 -13.633 1.00 81.62 179 GLY A N 1
ATOM 1421 C CA . GLY A 1 179 ? 4.419 0.423 -14.382 1.00 81.62 179 GLY A CA 1
ATOM 1422 C C . GLY A 1 179 ? 4.692 0.254 -15.874 1.00 81.62 179 GLY A C 1
ATOM 1423 O O . GLY A 1 179 ? 3.747 0.276 -16.664 1.00 81.62 179 GLY A O 1
ATOM 1424 N N . TYR A 1 180 ? 5.958 0.112 -16.264 1.00 85.12 180 TYR A N 1
ATOM 1425 C CA . TYR A 1 180 ? 6.370 -0.162 -17.637 1.00 85.12 180 TYR A CA 1
ATOM 1426 C C . TYR A 1 180 ? 6.967 -1.561 -17.756 1.00 85.12 180 TYR A C 1
ATOM 1428 O O . TYR A 1 180 ? 7.516 -2.102 -16.804 1.00 85.12 180 TYR A O 1
ATOM 1436 N N . VAL A 1 181 ? 6.843 -2.153 -18.936 1.00 85.44 181 VAL A N 1
ATOM 1437 C CA . VAL A 1 181 ? 7.330 -3.494 -19.246 1.00 85.44 181 VAL A CA 1
ATOM 1438 C C . VAL A 1 181 ? 8.072 -3.447 -20.572 1.00 85.44 181 VAL A C 1
ATOM 1440 O O . VAL A 1 181 ? 7.623 -2.797 -21.519 1.00 85.44 181 VAL A O 1
ATOM 1443 N N . ILE A 1 182 ? 9.212 -4.136 -20.624 1.00 85.38 182 ILE A N 1
ATOM 1444 C CA . ILE A 1 182 ? 10.012 -4.286 -21.835 1.00 85.38 182 ILE A CA 1
ATOM 1445 C C . ILE A 1 182 ? 9.619 -5.602 -22.512 1.00 85.38 182 ILE A C 1
ATOM 1447 O O . ILE A 1 182 ? 9.769 -6.690 -21.955 1.00 85.38 182 ILE A O 1
ATOM 1451 N N . VAL A 1 183 ? 9.125 -5.497 -23.737 1.00 83.44 183 VAL A N 1
ATOM 1452 C CA . VAL A 1 183 ? 8.694 -6.606 -24.585 1.00 83.44 183 VAL A CA 1
ATOM 1453 C C . VAL A 1 183 ? 9.776 -6.894 -25.616 1.00 83.44 183 VAL A C 1
ATOM 1455 O O . VAL A 1 183 ? 10.226 -6.001 -26.343 1.00 83.44 183 VAL A O 1
ATOM 1458 N N . ASN A 1 184 ? 10.231 -8.150 -25.635 1.00 80.12 184 ASN A N 1
ATOM 1459 C CA . ASN A 1 184 ? 11.283 -8.654 -26.521 1.00 80.12 184 ASN A CA 1
ATOM 1460 C C . ASN A 1 184 ? 12.591 -7.823 -26.521 1.00 80.12 184 ASN A C 1
ATOM 1462 O O . ASN A 1 184 ? 13.317 -7.798 -27.510 1.00 80.12 184 ASN A O 1
ATOM 1466 N N . GLY A 1 185 ? 12.881 -7.074 -25.448 1.00 76.31 185 GLY A N 1
ATOM 1467 C CA . GLY A 1 185 ? 14.058 -6.191 -25.364 1.00 76.31 185 GLY A CA 1
ATOM 1468 C C . GLY A 1 185 ? 14.052 -4.982 -26.315 1.00 76.31 185 GLY A C 1
ATOM 1469 O O . GLY A 1 185 ? 15.030 -4.245 -26.348 1.00 76.31 185 GLY A O 1
ATOM 1470 N N . LYS A 1 186 ? 12.978 -4.779 -27.090 1.00 81.19 186 LYS A N 1
ATOM 1471 C CA . LYS A 1 186 ? 12.901 -3.773 -28.167 1.00 81.19 186 LYS A CA 1
ATOM 1472 C C . LYS A 1 186 ? 11.799 -2.744 -27.964 1.00 81.19 186 LYS A C 1
ATOM 1474 O O . LYS A 1 186 ? 11.886 -1.647 -28.498 1.00 81.19 186 LYS A O 1
ATOM 1479 N N . HIS A 1 187 ? 10.756 -3.093 -27.219 1.00 83.31 187 HIS A N 1
ATOM 1480 C CA . HIS A 1 187 ? 9.568 -2.262 -27.082 1.00 83.31 187 HIS A CA 1
ATOM 1481 C C . HIS A 1 187 ? 9.253 -2.046 -25.611 1.00 83.31 187 HIS A C 1
ATOM 1483 O O . HIS A 1 187 ? 9.074 -2.999 -24.862 1.00 83.31 187 HIS A O 1
ATOM 1489 N N . LEU A 1 188 ? 9.159 -0.796 -25.193 1.00 84.38 188 LEU A N 1
ATOM 1490 C CA . LEU A 1 188 ? 8.770 -0.403 -23.852 1.00 84.38 188 LEU A CA 1
ATOM 1491 C C . LEU A 1 188 ? 7.314 0.064 -23.881 1.00 84.38 188 LEU A C 1
ATOM 1493 O O . LEU A 1 188 ? 6.965 1.024 -24.567 1.00 84.38 188 LEU A O 1
ATOM 1497 N N . MET A 1 189 ? 6.459 -0.600 -23.113 1.00 86.31 189 MET A N 1
ATOM 1498 C CA . MET A 1 189 ? 5.032 -0.290 -23.039 1.00 86.31 189 MET A CA 1
ATOM 1499 C C . MET A 1 189 ? 4.579 -0.161 -21.592 1.00 86.31 189 MET A C 1
ATOM 1501 O O . MET A 1 189 ? 5.218 -0.682 -20.678 1.00 86.31 189 MET A O 1
ATOM 1505 N N . ARG A 1 190 ? 3.460 0.523 -21.357 1.00 86.06 190 ARG A N 1
ATOM 1506 C CA . ARG A 1 190 ? 2.882 0.582 -20.014 1.00 86.06 190 ARG A CA 1
ATOM 1507 C C . ARG A 1 190 ? 2.154 -0.729 -19.714 1.00 86.06 190 ARG A C 1
ATOM 1509 O O . ARG A 1 190 ? 1.347 -1.186 -20.517 1.00 86.06 190 ARG A O 1
ATOM 1516 N N . ALA A 1 191 ? 2.372 -1.297 -18.531 1.00 85.94 191 ALA A N 1
ATOM 1517 C CA . ALA A 1 191 ? 1.779 -2.571 -18.115 1.00 85.94 191 ALA A CA 1
ATOM 1518 C C . ALA A 1 191 ? 0.242 -2.565 -18.204 1.00 85.94 191 ALA A C 1
ATOM 1520 O O . ALA A 1 191 ? -0.366 -3.556 -18.594 1.00 85.94 191 ALA A O 1
ATOM 1521 N N . LYS A 1 192 ? -0.385 -1.419 -17.900 1.00 86.94 192 LYS A N 1
ATOM 1522 C CA . LYS A 1 192 ? -1.844 -1.238 -17.971 1.00 86.94 192 LYS A CA 1
ATOM 1523 C C . LYS A 1 192 ? -2.405 -1.402 -19.393 1.00 86.94 192 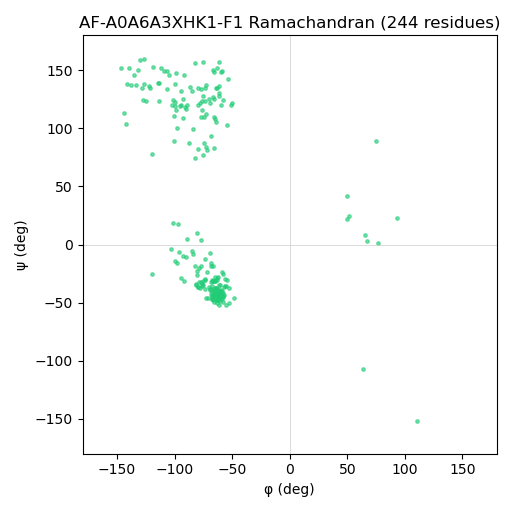LYS A C 1
ATOM 1525 O O . LYS A 1 192 ? -3.571 -1.744 -19.544 1.00 86.94 192 LYS A O 1
ATOM 1530 N N . ASP A 1 193 ? -1.591 -1.117 -20.410 1.00 86.44 193 ASP A N 1
ATOM 1531 C CA . ASP A 1 193 ? -2.013 -1.109 -21.809 1.00 86.44 193 ASP A CA 1
ATOM 1532 C C . ASP A 1 193 ? -1.763 -2.476 -22.475 1.00 86.44 193 ASP A C 1
ATOM 1534 O O . ASP A 1 193 ? -2.282 -2.742 -23.555 1.00 86.44 193 ASP A O 1
ATOM 1538 N N . LEU A 1 194 ? -1.042 -3.386 -21.808 1.00 86.25 194 LEU A N 1
ATOM 1539 C CA . LEU A 1 194 ? -0.730 -4.733 -22.298 1.00 86.25 194 LEU A CA 1
ATOM 1540 C C . LEU A 1 194 ? -1.997 -5.561 -22.616 1.00 86.25 194 LEU A C 1
ATOM 1542 O O . LEU A 1 194 ? -2.069 -6.111 -23.716 1.00 86.25 194 LEU A O 1
ATOM 1546 N N . PRO A 1 195 ? -3.049 -5.591 -21.767 1.00 87.94 195 PRO A N 1
ATOM 1547 C CA . PRO A 1 195 ? -4.306 -6.259 -22.115 1.00 87.94 195 PRO A CA 1
ATOM 1548 C C . PRO A 1 195 ? -4.979 -5.651 -23.352 1.00 87.94 195 PRO A C 1
ATOM 1550 O O . PRO A 1 195 ? -5.564 -6.374 -24.159 1.00 87.94 195 PRO A O 1
ATOM 1553 N N . ALA A 1 196 ? -4.870 -4.329 -23.532 1.00 86.44 196 ALA A N 1
ATOM 1554 C CA . ALA A 1 196 ? -5.417 -3.657 -24.704 1.00 86.44 196 ALA A CA 1
ATOM 1555 C C . ALA A 1 196 ? -4.656 -4.055 -25.977 1.00 86.44 196 ALA A C 1
ATOM 1557 O O . ALA A 1 196 ? -5.284 -4.349 -26.989 1.00 86.44 196 ALA A O 1
ATOM 1558 N N . VAL A 1 197 ? -3.324 -4.160 -25.917 1.00 86.38 197 VAL A N 1
ATOM 1559 C CA . VAL A 1 197 ? -2.499 -4.660 -27.031 1.00 86.38 197 VAL A CA 1
ATOM 1560 C C . VAL A 1 197 ? -2.865 -6.102 -27.396 1.00 86.38 197 VAL A C 1
ATOM 1562 O O . VAL A 1 197 ? -3.032 -6.404 -28.578 1.00 86.38 197 VAL A O 1
ATOM 1565 N N . VAL A 1 198 ? -3.056 -6.979 -26.403 1.00 87.12 198 VAL A N 1
ATOM 1566 C CA . VAL A 1 198 ? -3.491 -8.372 -26.627 1.00 87.12 198 VAL A CA 1
ATOM 1567 C C . VAL A 1 198 ? -4.844 -8.416 -27.336 1.00 87.12 198 VAL A C 1
ATOM 1569 O O . VAL A 1 198 ? -5.009 -9.147 -28.310 1.00 87.12 198 VAL A O 1
ATOM 1572 N N . MET A 1 199 ? -5.800 -7.597 -26.900 1.00 86.56 199 MET A N 1
ATOM 1573 C CA . MET A 1 199 ? -7.112 -7.515 -27.542 1.00 86.56 199 MET A CA 1
ATOM 1574 C C . MET A 1 199 ? -7.036 -6.929 -28.958 1.00 86.56 199 MET A C 1
ATOM 1576 O O . MET A 1 199 ? -7.721 -7.428 -29.845 1.00 86.56 199 MET A O 1
ATOM 1580 N N . ILE A 1 200 ? -6.181 -5.927 -29.212 1.00 86.56 200 ILE A N 1
ATOM 1581 C CA . ILE A 1 200 ? -5.970 -5.368 -30.562 1.00 86.56 200 ILE A CA 1
ATOM 1582 C C . ILE A 1 200 ? -5.407 -6.451 -31.487 1.00 86.56 200 ILE A C 1
ATOM 1584 O O . ILE A 1 200 ? -5.807 -6.547 -32.649 1.00 86.56 200 ILE A O 1
ATOM 1588 N N . LYS A 1 201 ? -4.512 -7.301 -30.968 1.00 85.88 201 LYS A N 1
ATOM 1589 C CA . LYS A 1 201 ? -3.963 -8.438 -31.711 1.00 85.88 201 LYS A CA 1
ATOM 1590 C C . LYS A 1 201 ? -5.022 -9.502 -32.002 1.00 85.88 201 LYS A C 1
ATOM 1592 O O . LYS A 1 201 ? -5.088 -9.990 -33.128 1.00 85.88 201 LYS A O 1
ATOM 1597 N N . LEU A 1 202 ? -5.845 -9.840 -31.009 1.00 87.88 202 LEU A N 1
ATOM 1598 C CA . LEU A 1 202 ? -6.882 -10.870 -31.106 1.00 87.88 202 LEU A CA 1
ATOM 1599 C C . LEU A 1 202 ? -8.004 -10.454 -32.065 1.00 87.88 202 LEU A C 1
ATOM 1601 O O . LEU A 1 202 ? -8.380 -11.219 -32.949 1.00 87.88 202 LEU A O 1
ATOM 1605 N N . LEU A 1 203 ? -8.498 -9.223 -31.926 1.00 87.06 203 LEU A N 1
ATOM 1606 C CA . LEU A 1 203 ? -9.611 -8.692 -32.714 1.00 87.06 203 LEU A CA 1
ATOM 1607 C C . LEU A 1 203 ? -9.175 -8.121 -34.068 1.00 87.06 203 LEU A C 1
ATOM 1609 O O . LEU A 1 203 ? -10.032 -7.735 -34.859 1.00 87.06 203 LEU A O 1
ATOM 1613 N N . LYS A 1 204 ? -7.861 -8.002 -34.315 1.00 84.06 204 LYS A N 1
ATOM 1614 C CA . LYS A 1 204 ? -7.260 -7.329 -35.484 1.00 84.06 204 LYS A CA 1
ATOM 1615 C C . LYS A 1 204 ? -7.823 -5.926 -35.753 1.00 84.06 204 LYS A C 1
ATOM 1617 O O . LYS A 1 204 ? -7.727 -5.411 -36.863 1.00 84.06 204 LYS A O 1
ATOM 1622 N N . THR A 1 205 ? -8.404 -5.297 -34.737 1.00 82.12 205 THR A N 1
ATOM 1623 C CA . THR A 1 205 ? -9.065 -3.996 -34.822 1.00 82.12 205 THR A CA 1
ATOM 1624 C C . THR A 1 205 ? -8.514 -3.088 -33.737 1.00 82.12 205 THR A C 1
ATOM 1626 O O . THR A 1 205 ? -8.321 -3.480 -32.584 1.00 82.12 205 THR A O 1
ATOM 1629 N N . ARG A 1 206 ? -8.214 -1.846 -34.117 1.00 79.50 206 ARG A N 1
ATOM 1630 C CA . ARG A 1 206 ? -7.695 -0.837 -33.198 1.00 79.50 206 ARG A CA 1
ATOM 1631 C C . ARG A 1 206 ? -8.864 -0.176 -32.476 1.00 79.50 206 ARG A C 1
ATOM 1633 O O . ARG A 1 206 ? -9.492 0.724 -33.019 1.00 79.50 206 ARG A O 1
ATOM 1640 N N . PHE A 1 207 ? -9.125 -0.609 -31.249 1.00 81.06 207 PHE A N 1
ATOM 1641 C CA . PHE A 1 207 ? -10.147 0.005 -30.394 1.00 81.06 207 PHE A CA 1
ATOM 1642 C C . PHE A 1 207 ? -9.559 0.982 -29.359 1.00 81.06 207 PHE A C 1
ATOM 1644 O O . PHE A 1 207 ? -10.301 1.759 -28.767 1.00 81.06 207 PHE A O 1
ATOM 1651 N N . ALA A 1 208 ? -8.236 0.968 -29.140 1.00 81.69 208 ALA A N 1
ATOM 1652 C CA . ALA A 1 208 ? -7.552 1.845 -28.192 1.00 81.69 208 ALA A CA 1
ATOM 1653 C C . ALA A 1 208 ? -6.266 2.443 -28.783 1.00 81.69 208 ALA A C 1
ATOM 1655 O O . ALA A 1 208 ? -5.547 1.799 -29.550 1.00 81.69 208 ALA A O 1
ATOM 1656 N N . ASN A 1 209 ? -5.962 3.683 -28.395 1.00 83.62 209 ASN A N 1
ATOM 1657 C CA . ASN A 1 209 ? -4.721 4.364 -28.756 1.00 83.62 209 ASN A CA 1
ATOM 1658 C C . ASN A 1 209 ? -3.641 4.024 -27.731 1.00 83.62 209 ASN A C 1
ATOM 1660 O O . ASN A 1 209 ? -3.476 4.727 -26.737 1.00 83.62 209 ASN A O 1
ATOM 1664 N N . VAL A 1 210 ? -2.938 2.917 -27.966 1.00 82.88 210 VAL A N 1
ATOM 1665 C CA . VAL A 1 210 ? -1.809 2.498 -27.131 1.00 82.88 210 VAL A CA 1
ATOM 1666 C C . VAL A 1 210 ? -0.507 3.006 -27.737 1.00 82.88 210 VAL A C 1
ATOM 1668 O O . VAL A 1 210 ? -0.268 2.843 -28.935 1.00 82.88 210 VAL A O 1
ATOM 1671 N N . HIS A 1 211 ? 0.329 3.605 -26.893 1.00 84.38 211 HIS A N 1
ATOM 1672 C CA . HIS A 1 211 ? 1.640 4.128 -27.252 1.00 84.38 211 HIS A CA 1
ATOM 1673 C C . HIS A 1 211 ? 2.750 3.225 -26.706 1.00 84.38 211 HIS A C 1
ATOM 1675 O O . HIS A 1 211 ? 2.725 2.823 -25.542 1.00 84.38 211 HIS A O 1
ATOM 1681 N N . VAL A 1 212 ? 3.725 2.923 -27.555 1.00 84.50 212 VAL A N 1
ATOM 1682 C CA . VAL A 1 212 ? 4.894 2.092 -27.271 1.00 84.50 212 VAL A CA 1
ATOM 1683 C C . VAL A 1 212 ? 6.145 2.872 -27.634 1.00 84.50 212 VAL A C 1
ATOM 1685 O O . VAL A 1 212 ? 6.199 3.533 -28.666 1.00 84.50 212 VAL A O 1
ATOM 1688 N N . TYR A 1 213 ? 7.162 2.782 -26.792 1.00 83.19 213 TYR A N 1
ATOM 1689 C CA . TYR A 1 213 ? 8.460 3.389 -27.036 1.00 83.19 213 TYR A CA 1
ATOM 1690 C C . TYR A 1 213 ? 9.426 2.337 -27.566 1.00 83.19 213 TYR A C 1
ATOM 1692 O O . TYR A 1 213 ? 9.463 1.206 -27.082 1.00 83.19 213 TYR A O 1
ATOM 1700 N N . GLU A 1 214 ? 10.217 2.706 -28.561 1.00 82.44 214 GLU A N 1
ATOM 1701 C CA . GLU A 1 214 ? 11.271 1.843 -29.081 1.00 82.44 214 GLU A CA 1
ATOM 1702 C C . GLU A 1 214 ? 12.497 1.919 -28.159 1.00 82.44 214 GLU A C 1
ATOM 1704 O O . GLU A 1 214 ? 12.916 2.999 -27.737 1.00 82.44 214 GLU A O 1
ATOM 1709 N N . VAL A 1 215 ? 13.068 0.765 -27.835 1.00 77.88 215 VAL A N 1
ATOM 1710 C CA . VAL A 1 215 ? 14.290 0.630 -27.043 1.00 77.88 215 VAL A CA 1
ATOM 1711 C C . VAL A 1 215 ? 15.444 0.380 -28.009 1.00 77.88 215 VAL A C 1
ATOM 1713 O O . VAL A 1 215 ? 15.532 -0.678 -28.630 1.00 77.88 215 VAL A O 1
ATOM 1716 N N . ALA A 1 216 ? 16.333 1.363 -28.139 1.00 73.00 216 ALA A N 1
ATOM 1717 C CA . ALA A 1 216 ? 17.533 1.281 -28.962 1.00 73.00 216 ALA A CA 1
ATOM 1718 C C . ALA A 1 216 ? 18.741 0.984 -28.060 1.00 73.00 216 ALA A C 1
ATOM 1720 O O . ALA A 1 216 ? 19.392 1.890 -27.534 1.00 73.00 216 ALA A O 1
ATOM 1721 N N . GLY A 1 217 ? 19.017 -0.305 -27.848 1.00 70.94 217 GLY A N 1
ATOM 1722 C CA . GLY A 1 217 ? 20.050 -0.751 -26.911 1.00 70.94 217 GLY A CA 1
ATOM 1723 C C . GLY A 1 217 ? 19.703 -0.341 -25.479 1.00 70.94 217 GLY A C 1
ATOM 1724 O O . GLY A 1 217 ? 18.775 -0.884 -24.889 1.00 70.94 217 GLY A O 1
ATOM 1725 N N . ASN A 1 218 ? 20.421 0.647 -24.942 1.00 64.31 218 ASN A N 1
ATOM 1726 C CA . ASN A 1 218 ? 20.311 1.069 -23.537 1.00 64.31 218 ASN A CA 1
ATOM 1727 C C . ASN A 1 218 ? 19.507 2.361 -23.353 1.00 64.31 218 ASN A C 1
ATOM 1729 O O . ASN A 1 218 ? 19.306 2.827 -22.230 1.00 64.31 218 ASN A O 1
ATOM 1733 N N . ALA A 1 219 ? 19.079 2.971 -24.459 1.00 64.88 219 ALA A N 1
ATOM 1734 C CA . ALA A 1 219 ? 18.306 4.198 -24.462 1.00 64.88 219 ALA A CA 1
ATOM 1735 C C . ALA A 1 219 ? 16.899 3.936 -24.998 1.00 64.88 219 ALA A C 1
ATOM 1737 O O . ALA A 1 219 ? 16.695 3.217 -25.976 1.00 64.88 219 ALA A O 1
ATOM 1738 N N . VAL A 1 220 ? 15.922 4.559 -24.351 1.00 70.75 220 VAL A N 1
ATOM 1739 C CA . VAL A 1 220 ? 14.553 4.625 -24.850 1.00 70.75 220 VAL A CA 1
ATOM 1740 C C . VAL A 1 220 ? 14.482 5.801 -25.812 1.00 70.75 220 VAL A C 1
ATOM 1742 O O . VAL A 1 220 ? 14.980 6.885 -25.509 1.00 70.75 220 VAL A O 1
ATOM 1745 N N . LYS A 1 221 ? 13.903 5.577 -26.987 1.00 77.00 221 LYS A N 1
ATOM 1746 C CA . LYS A 1 221 ? 13.709 6.612 -27.997 1.00 77.00 221 LYS A CA 1
ATOM 174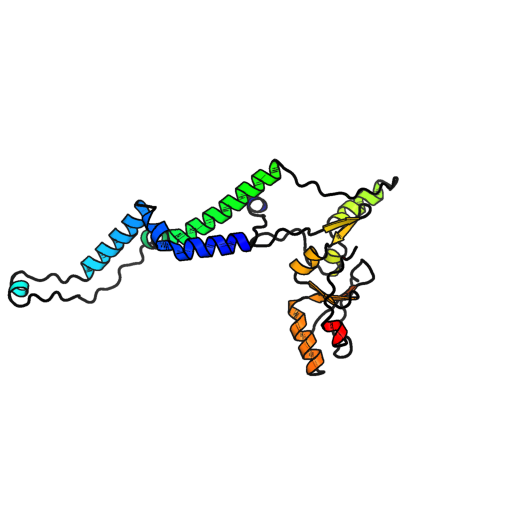7 C C . LYS A 1 221 ? 12.597 7.560 -27.547 1.00 77.00 221 LYS A C 1
ATOM 1749 O O . LYS A 1 221 ? 11.539 7.110 -27.117 1.00 77.00 221 LYS A O 1
ATOM 1754 N N . ASP A 1 222 ? 12.799 8.862 -27.729 1.00 67.69 222 ASP A N 1
ATOM 1755 C CA . ASP A 1 222 ? 11.842 9.899 -27.301 1.00 67.69 222 ASP A CA 1
ATOM 1756 C C . ASP A 1 222 ? 10.530 9.909 -28.111 1.00 67.69 222 ASP A C 1
ATOM 1758 O O . ASP A 1 222 ? 9.585 10.621 -27.781 1.00 67.69 222 ASP A O 1
ATOM 1762 N N . THR A 1 223 ? 10.443 9.114 -29.182 1.00 68.94 223 THR A N 1
ATOM 1763 C CA . THR A 1 223 ? 9.254 9.041 -30.039 1.00 68.94 223 THR A CA 1
ATOM 1764 C C . THR A 1 223 ? 8.402 7.832 -29.682 1.00 68.94 223 THR A C 1
ATOM 1766 O O . THR A 1 223 ? 8.809 6.681 -29.847 1.00 68.94 223 THR A O 1
ATOM 1769 N N . ALA A 1 224 ? 7.188 8.107 -29.211 1.00 76.94 224 ALA A N 1
ATOM 1770 C CA . ALA A 1 224 ? 6.174 7.092 -28.992 1.00 76.94 224 ALA A CA 1
ATOM 1771 C C . ALA A 1 224 ? 5.558 6.665 -30.332 1.00 76.94 224 ALA A C 1
ATOM 1773 O O . ALA A 1 224 ? 5.003 7.483 -31.069 1.00 76.94 224 ALA A O 1
ATOM 1774 N N . GLN A 1 225 ? 5.622 5.374 -30.630 1.00 80.81 225 GLN A N 1
ATOM 1775 C CA . GLN A 1 225 ? 4.927 4.754 -31.748 1.00 80.81 225 GLN A CA 1
ATOM 1776 C C . GLN A 1 225 ? 3.564 4.248 -31.294 1.00 80.81 225 GLN A C 1
ATOM 1778 O O . GLN A 1 225 ? 3.369 3.820 -30.158 1.00 80.81 225 GLN A O 1
ATOM 1783 N N . LEU A 1 226 ? 2.592 4.307 -32.187 1.00 84.00 226 LEU A N 1
ATOM 1784 C CA . LEU A 1 226 ? 1.267 3.788 -31.916 1.00 84.00 226 LEU A CA 1
ATOM 1785 C C . LEU A 1 226 ? 1.209 2.295 -32.269 1.00 84.00 226 LEU A C 1
ATOM 1787 O O . LEU A 1 226 ? 1.661 1.889 -33.338 1.00 84.00 226 LEU A O 1
ATOM 1791 N N . VAL A 1 227 ? 0.600 1.497 -31.392 1.00 81.38 227 VAL A N 1
ATOM 1792 C CA . VAL A 1 227 ? 0.444 0.056 -31.604 1.00 81.38 227 VAL A CA 1
ATOM 1793 C C . VAL A 1 227 ? -0.470 -0.242 -32.784 1.00 81.38 227 VAL A C 1
ATOM 1795 O O . VAL A 1 227 ? -1.637 0.157 -32.819 1.00 81.38 227 VAL A O 1
ATOM 1798 N N . LEU A 1 228 ? 0.067 -1.028 -33.712 1.00 79.12 228 LEU A N 1
ATOM 1799 C CA . LEU A 1 228 ? -0.654 -1.616 -34.833 1.00 79.12 228 LEU A CA 1
ATOM 1800 C C . LEU A 1 228 ? -0.860 -3.124 -34.589 1.00 79.12 228 LEU A C 1
ATOM 1802 O O . LEU A 1 228 ? -0.001 -3.758 -33.971 1.00 79.12 228 LEU A O 1
ATOM 1806 N N . PRO A 1 229 ? -1.949 -3.738 -35.095 1.00 76.44 229 PRO A N 1
ATOM 1807 C CA . PRO A 1 229 ? -2.208 -5.176 -34.924 1.00 76.44 229 PRO A CA 1
ATOM 1808 C C . PRO A 1 229 ? -1.092 -6.091 -35.460 1.00 76.44 229 PRO A C 1
ATOM 1810 O O . PRO A 1 229 ? -0.926 -7.226 -35.009 1.00 76.44 229 PRO A O 1
ATOM 1813 N N . GLU A 1 230 ? -0.311 -5.613 -36.425 1.00 78.62 230 GLU A N 1
ATOM 1814 C CA . GLU A 1 230 ? 0.774 -6.369 -37.062 1.00 78.62 230 GLU A CA 1
ATOM 1815 C C . GLU A 1 230 ? 2.126 -6.208 -36.354 1.00 78.62 230 GLU A C 1
ATOM 1817 O O . GLU A 1 230 ? 3.042 -6.977 -36.617 1.00 78.62 230 GLU A O 1
ATOM 1822 N N . MET A 1 231 ? 2.235 -5.272 -35.406 1.00 77.81 231 MET A N 1
ATOM 1823 C CA . MET A 1 231 ? 3.506 -4.856 -34.801 1.00 77.81 231 MET A CA 1
ATOM 1824 C C . MET A 1 231 ? 4.179 -5.929 -33.931 1.00 77.81 231 MET A C 1
ATOM 1826 O O . MET A 1 231 ? 5.400 -5.951 -33.835 1.00 77.81 231 MET A O 1
ATOM 1830 N N . PHE A 1 232 ? 3.400 -6.810 -33.295 1.00 80.75 232 PHE A N 1
ATOM 1831 C CA . PHE A 1 232 ? 3.909 -7.824 -32.364 1.00 80.75 232 PHE A CA 1
ATOM 1832 C C . PHE A 1 232 ? 3.525 -9.232 -32.804 1.00 80.75 232 PHE A C 1
ATOM 1834 O O . PHE A 1 232 ? 2.362 -9.484 -33.142 1.00 80.75 232 PHE A O 1
ATOM 1841 N N . THR A 1 233 ? 4.462 -10.176 -32.737 1.00 83.94 233 THR A N 1
ATOM 1842 C CA . THR A 1 233 ? 4.134 -11.611 -32.786 1.00 83.94 233 THR A CA 1
ATOM 1843 C C . THR A 1 233 ? 3.708 -12.125 -31.404 1.00 83.94 233 THR A C 1
ATOM 1845 O O . THR A 1 233 ? 4.045 -11.534 -30.379 1.00 83.94 233 THR A O 1
ATOM 1848 N N . TRP A 1 234 ? 2.932 -13.216 -31.358 1.00 81.69 234 TRP A N 1
ATOM 1849 C CA . TRP A 1 234 ? 2.467 -13.804 -30.091 1.00 81.69 234 TRP A CA 1
ATOM 1850 C C . TRP A 1 234 ? 3.632 -14.219 -29.184 1.00 81.69 234 TRP A C 1
ATOM 1852 O O . TRP A 1 234 ? 3.600 -13.948 -27.984 1.00 81.69 234 TRP A O 1
ATOM 1862 N N . ASP A 1 235 ? 4.690 -14.781 -29.772 1.00 83.50 235 ASP A N 1
ATOM 1863 C CA . ASP A 1 235 ? 5.903 -15.167 -29.048 1.00 83.50 235 ASP A CA 1
ATOM 1864 C C . ASP A 1 235 ? 6.632 -13.960 -28.448 1.00 83.50 235 ASP A C 1
ATOM 1866 O O . ASP A 1 235 ? 7.152 -14.031 -27.335 1.00 83.50 235 ASP A O 1
ATOM 1870 N N . GLU A 1 236 ? 6.650 -12.829 -29.154 1.00 79.38 236 GLU A N 1
ATOM 1871 C CA . GLU A 1 236 ? 7.263 -11.596 -28.657 1.00 79.38 236 GLU A CA 1
ATOM 1872 C C . GLU A 1 236 ? 6.484 -10.996 -27.493 1.00 79.38 236 GLU A C 1
ATOM 1874 O O . GLU A 1 236 ? 7.094 -10.528 -26.536 1.00 79.38 236 GLU A O 1
ATOM 1879 N N . LEU A 1 237 ? 5.153 -11.053 -27.550 1.00 81.25 237 LEU A N 1
ATOM 1880 C CA . LEU A 1 237 ? 4.261 -10.546 -26.507 1.00 81.25 237 LEU A CA 1
ATOM 1881 C C . LEU A 1 237 ? 4.384 -11.349 -25.204 1.00 81.25 237 LEU A C 1
ATOM 1883 O O . LEU A 1 237 ? 4.245 -10.788 -24.118 1.00 81.25 237 LEU A O 1
ATOM 1887 N N . TRP A 1 238 ? 4.680 -12.647 -25.314 1.00 79.19 238 TRP A N 1
ATOM 1888 C CA . TRP A 1 238 ? 4.895 -13.530 -24.166 1.00 79.19 238 TRP A CA 1
ATOM 1889 C C . TRP A 1 238 ? 6.305 -13.410 -23.566 1.00 79.19 238 TRP A C 1
ATOM 1891 O O . TRP A 1 238 ? 6.505 -13.647 -22.374 1.00 79.19 238 TRP A O 1
ATOM 1901 N N . ARG A 1 239 ? 7.298 -13.001 -24.367 1.00 80.00 239 ARG A N 1
ATOM 1902 C CA . ARG A 1 239 ? 8.681 -12.762 -23.922 1.00 80.00 239 ARG A CA 1
ATOM 1903 C C . ARG A 1 239 ? 8.829 -11.378 -23.288 1.00 80.00 239 ARG A C 1
ATOM 1905 O O . ARG A 1 239 ? 9.421 -10.457 -23.860 1.00 80.00 239 ARG A O 1
ATOM 1912 N N . LEU A 1 240 ? 8.318 -11.254 -22.066 1.00 74.56 240 LEU A N 1
ATOM 1913 C CA . LEU A 1 240 ? 8.588 -10.105 -21.204 1.00 74.56 240 LEU A CA 1
ATOM 1914 C C . LEU A 1 240 ? 10.032 -10.215 -20.702 1.00 74.56 240 LEU A C 1
ATOM 1916 O O . LEU A 1 240 ? 10.371 -11.147 -19.972 1.00 74.56 240 LEU A O 1
ATOM 1920 N N . ASN A 1 241 ? 10.902 -9.309 -21.149 1.00 67.56 241 ASN A N 1
ATOM 1921 C CA . ASN A 1 241 ? 12.336 -9.429 -20.908 1.00 67.56 241 ASN A CA 1
ATOM 1922 C C . ASN A 1 241 ? 12.783 -8.544 -19.742 1.00 67.56 241 ASN A C 1
ATOM 1924 O O . ASN A 1 241 ? 12.697 -7.323 -19.818 1.00 67.56 241 ASN A O 1
ATOM 1928 N N . VAL A 1 242 ? 13.335 -9.149 -18.689 1.00 58.38 242 VAL A N 1
ATOM 1929 C CA . VAL A 1 242 ? 13.787 -8.469 -17.457 1.00 58.38 242 VAL A CA 1
ATOM 1930 C C . VAL A 1 242 ? 15.175 -7.817 -17.613 1.00 58.38 242 VAL A C 1
ATOM 1932 O O . VAL A 1 242 ? 15.778 -7.375 -16.639 1.00 58.38 242 VAL A O 1
ATOM 1935 N N . THR A 1 243 ? 15.722 -7.740 -18.828 1.00 55.97 243 THR A N 1
ATOM 1936 C CA . THR A 1 243 ? 17.059 -7.177 -19.053 1.00 55.97 243 THR A CA 1
ATOM 1937 C C . THR A 1 243 ? 17.135 -5.694 -18.699 1.00 55.97 243 THR A C 1
ATOM 1939 O O . THR A 1 243 ? 16.280 -4.895 -19.081 1.00 55.97 243 THR A O 1
ATOM 1942 N N . VAL A 1 244 ? 18.201 -5.337 -17.983 1.00 52.16 244 VAL A N 1
ATOM 1943 C CA . VAL A 1 244 ? 18.536 -3.964 -17.600 1.00 52.16 244 VAL A CA 1
ATOM 1944 C C . VAL A 1 244 ? 18.809 -3.131 -18.855 1.00 52.16 244 VAL A C 1
ATOM 1946 O O . VAL A 1 244 ? 19.538 -3.571 -19.739 1.00 52.16 244 VAL A O 1
ATOM 1949 N N . LEU A 1 245 ? 18.250 -1.919 -18.909 1.00 55.31 245 LEU A N 1
ATOM 1950 C CA . LEU A 1 245 ? 18.677 -0.871 -19.840 1.00 55.31 245 LEU A CA 1
ATOM 1951 C C . LEU A 1 245 ? 20.042 -0.350 -19.353 1.00 55.31 245 LEU A C 1
ATOM 1953 O O . LEU A 1 245 ? 20.094 0.609 -18.582 1.00 55.31 245 LEU A O 1
ATOM 1957 N N . LEU A 1 246 ? 21.121 -1.064 -19.691 1.00 45.53 246 LEU A N 1
ATOM 1958 C CA . LEU A 1 246 ? 22.467 -0.875 -19.128 1.00 45.53 246 LEU A CA 1
ATOM 1959 C C . LEU A 1 246 ? 23.441 -0.360 -20.173 1.00 45.53 246 LEU A C 1
ATOM 1961 O O . LEU A 1 246 ? 23.969 -1.216 -20.909 1.00 45.53 246 LEU A O 1
#

Foldseek 3Di:
DVVVLQFAEAALVVLVVLCVVLVVCVVVVLVVDVVLVCLLVVVVVVVVVQQFDPQDPVNCVVDVDTGGDDDDDDDDDPSNVCSSCVSVVVSVVVRSVVSNVVVVVCVVVPDPLPPPDPDDDDDDPVVVVVCVVVQVDALCCQQVVQDLPRDGDHARDDDQWHDDNNHTAGFLVSLVSSQWFQFLVFKIFGVVCLVVLVVCLVVVHNPDFGWIWTHDQLHTDSDTDTDHNPPDDPVRSVPGDSDGSD

Solvent-accessible surface area (backbone atoms only — not comparable to full-atom values): 14368 Å² total; per-residue (Å²): 125,70,66,75,75,68,64,40,66,38,43,46,67,59,56,52,52,53,48,51,54,43,65,75,41,34,69,58,55,40,63,74,37,62,69,45,38,47,48,51,49,51,52,49,52,56,54,53,58,58,27,54,54,91,70,52,77,73,53,49,76,75,45,84,72,86,59,76,46,95,66,81,83,75,80,89,55,68,66,50,50,51,44,72,43,37,56,60,55,50,49,56,48,51,54,52,48,49,48,51,52,51,52,53,48,42,70,78,53,63,80,75,77,75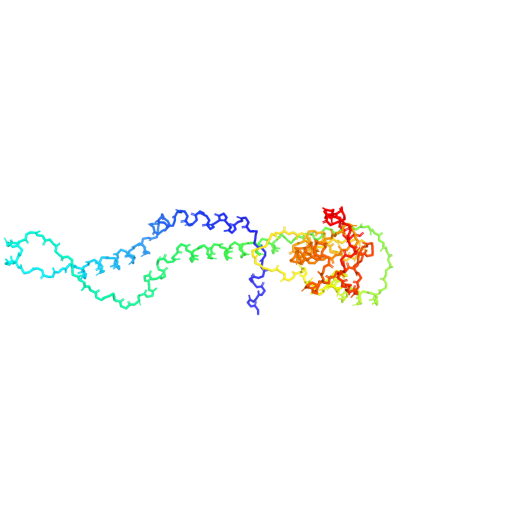,67,59,75,66,87,75,84,89,83,59,77,72,58,50,58,56,44,55,63,54,50,72,49,26,57,55,31,69,40,69,68,53,74,66,83,82,71,59,39,80,36,65,89,68,60,42,56,42,54,56,78,91,41,57,29,47,22,39,62,24,44,44,77,68,45,34,44,36,35,61,66,38,36,40,32,44,55,85,48,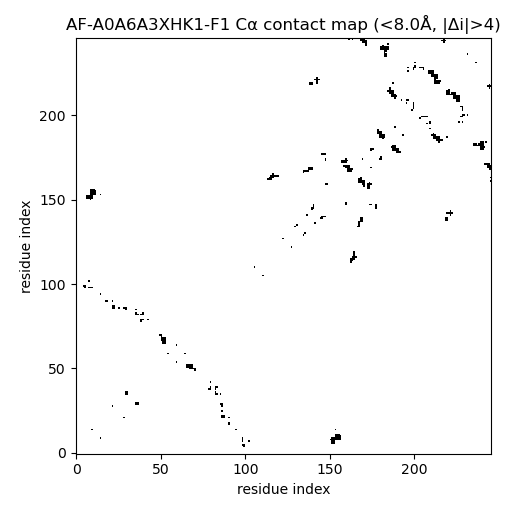46,66,54,53,53,47,21,46,75,68,67,44,86,86,66,93,44,62,32,27,43,33,62,78,55,38,47,43,71,59,70,42,72,71,53,54,81,76,61,53,74,69,40,71,71,38,66,39,79,70,58,38,110

Radius of gyration: 29.86 Å; Cα contacts (8 Å, |Δi|>4): 272; chains: 1; bounding box: 88×38×77 Å

Organism: NCBI:txid53985

Mean predicted aligned error: 13.33 Å